Protein AF-A0A7S3Y529-F1 (afdb_monomer_lite)

pLDDT: mean 74.98, std 21.4, range [28.91, 98.12]

Secondary structure (DSSP, 8-state):
-PPPTT--HHHHHHHHHHHHHHTT--EEEE-TT-EEEEEPTT----SS---S-TTS--EEEP-STTPPPTTTTSTTS---TT-EEEEES-EEETTTS-PPPHHHHTT-TT--S-EEEEEETTTTEEEEEHHHHHHTSTTS-EEEEEEEE--SS----GGGSTTT-TT-------------------------------------EEEEE--PPP-----

Foldseek 3Di:
DADDLQDDPVNVVVVVQVVLVVVVKGFPDFDPPKWKWKQAPDLDPPPDDDDDDPPNDRQTQDDDDPGGGPQVSDVVSDRDAFIKIKTWGDTDMPVPPQDAFQLVCPPPPPDDQWWWWKAFPVVRDTQATPSCCVPLVVPTDIDTPDGRDRDPHSRHCQVVPPPSRPRPPPPPPPPPDDDDDDDDDDDDDDDDDDDDDDDPDDIDMDMDGHGGDPPPDDD

Sequence (219 aa):
MQLLPTDFPSVVFEKIQSHFRAIGDQVLAFSTDTELRLLLPGVMENGGTPAVAAAGGRCPLAVGEGAEPLFSQAPGGRIPSGSILEVIGDIALRSQQRQPCFANSFGTPNQPRDATYFSCKQCNMNWICSSCAKCCHTDHELAVHIKNHNPSWACCYCPRKKNQCQLQVEVQQQCNGNNSTHHGNHDEGGDTTYSSTRNLRQQDVVSYNLIGLPNNETV

Structure (mmCIF, N/CA/C/O backbone):
data_AF-A0A7S3Y529-F1
#
_entry.id   AF-A0A7S3Y529-F1
#
loop_
_atom_site.group_PDB
_atom_site.id
_atom_site.type_symbol
_atom_site.label_atom_id
_atom_site.label_alt_id
_atom_site.label_comp_id
_atom_site.label_asym_id
_atom_site.label_entity_id
_atom_site.label_seq_id
_atom_site.pdbx_PDB_ins_code
_atom_site.Cartn_x
_atom_site.Cartn_y
_atom_site.Cartn_z
_atom_site.occupancy
_atom_site.B_iso_or_equiv
_atom_site.auth_seq_id
_atom_site.auth_comp_id
_atom_site.auth_asym_id
_atom_site.auth_atom_id
_atom_site.pdbx_PDB_model_num
ATOM 1 N N . MET A 1 1 ? -0.407 -8.491 18.910 1.00 80.50 1 MET A N 1
ATOM 2 C CA . MET A 1 1 ? -0.519 -7.113 19.433 1.00 80.50 1 MET A CA 1
ATOM 3 C C . MET A 1 1 ? -1.345 -7.183 20.706 1.00 80.50 1 MET A C 1
ATOM 5 O O . MET A 1 1 ? -2.414 -7.769 20.646 1.00 80.50 1 MET A O 1
ATOM 9 N N . GLN A 1 2 ? -0.851 -6.681 21.839 1.00 83.69 2 GLN A N 1
ATOM 10 C CA . GLN A 1 2 ? -1.616 -6.653 23.092 1.00 83.69 2 GLN A CA 1
ATOM 11 C C . GLN A 1 2 ? -2.165 -5.237 23.314 1.00 83.69 2 GLN A C 1
ATOM 13 O O . GLN A 1 2 ? -1.401 -4.266 23.300 1.00 83.69 2 GLN A O 1
ATOM 18 N N . LEU A 1 3 ? -3.483 -5.121 23.480 1.00 83.62 3 LEU A N 1
ATOM 19 C CA . LEU A 1 3 ? -4.159 -3.869 23.819 1.00 83.62 3 LEU A CA 1
ATOM 20 C C . LEU A 1 3 ? -4.448 -3.835 25.321 1.00 83.62 3 LEU A C 1
ATOM 22 O O . LEU A 1 3 ? -4.765 -4.863 25.920 1.00 83.62 3 LEU A O 1
ATOM 26 N N . LEU A 1 4 ? -4.274 -2.665 25.925 1.00 85.12 4 LEU A N 1
ATOM 27 C CA . LEU A 1 4 ? -4.568 -2.403 27.327 1.00 85.12 4 LEU A CA 1
ATOM 28 C C . LEU A 1 4 ? -5.939 -1.721 27.439 1.00 85.12 4 LEU A C 1
ATOM 30 O O . LEU A 1 4 ? -6.305 -0.948 26.556 1.00 85.12 4 LEU A O 1
ATOM 34 N N . PRO A 1 5 ? -6.684 -1.937 28.537 1.00 78.31 5 PRO A N 1
ATOM 35 C CA . PRO A 1 5 ? -7.966 -1.266 28.779 1.00 78.31 5 PRO A CA 1
ATOM 36 C C . PRO A 1 5 ? -7.900 0.266 28.705 1.00 78.31 5 PRO A C 1
ATOM 38 O O . PRO A 1 5 ? -8.850 0.921 28.288 1.00 78.31 5 PRO A O 1
ATOM 41 N N . THR A 1 6 ? -6.764 0.830 29.109 1.00 85.00 6 THR A N 1
ATOM 42 C CA . THR A 1 6 ? -6.498 2.271 29.141 1.00 85.00 6 THR A CA 1
ATOM 43 C C . THR A 1 6 ? -6.007 2.824 27.807 1.00 85.00 6 THR A C 1
ATOM 45 O O . THR A 1 6 ? -5.713 4.014 27.727 1.00 85.00 6 THR A O 1
ATOM 48 N N . ASP A 1 7 ? -5.852 1.986 26.778 1.00 88.25 7 ASP A N 1
ATOM 49 C CA . ASP A 1 7 ? -5.420 2.466 25.472 1.00 88.25 7 ASP A CA 1
ATOM 50 C C . ASP A 1 7 ? -6.505 3.362 24.867 1.00 88.25 7 ASP A C 1
ATOM 52 O O . ASP A 1 7 ? -7.680 2.997 24.770 1.00 88.25 7 ASP A O 1
ATOM 56 N N . PHE A 1 8 ? -6.075 4.538 24.430 1.00 90.12 8 PHE A N 1
ATOM 57 C CA . PHE A 1 8 ? -6.873 5.434 23.608 1.00 90.12 8 PHE A CA 1
ATOM 58 C C . PHE A 1 8 ? -6.806 4.996 22.137 1.00 90.12 8 PHE A C 1
ATOM 60 O O . PHE A 1 8 ? -5.823 4.364 21.734 1.00 90.12 8 PHE A O 1
ATOM 67 N N . PRO A 1 9 ? -7.784 5.379 21.294 1.00 87.19 9 PRO A N 1
ATOM 68 C CA . PRO A 1 9 ? -7.744 5.108 19.855 1.00 87.19 9 PRO A CA 1
ATOM 69 C C . PRO A 1 9 ? -6.424 5.501 19.170 1.00 87.19 9 PRO A C 1
ATOM 71 O O . PRO A 1 9 ? -5.930 4.767 18.319 1.00 87.19 9 PRO A O 1
ATOM 74 N N . SER A 1 10 ? -5.794 6.608 19.575 1.00 88.50 10 SER A N 1
ATOM 75 C CA . SER A 1 10 ? -4.480 7.026 19.059 1.00 88.50 10 SER A CA 1
ATOM 76 C C . SER A 1 10 ? -3.386 5.979 19.303 1.00 88.50 10 SER A C 1
ATOM 78 O O . SER A 1 10 ? -2.665 5.605 18.379 1.00 88.50 10 SER A O 1
ATOM 80 N N . VAL A 1 11 ? -3.320 5.432 20.518 1.00 91.88 11 VAL A N 1
ATOM 81 C CA . VAL A 1 11 ? -2.369 4.375 20.901 1.00 91.88 11 VAL A CA 1
ATOM 82 C C . VAL A 1 11 ? -2.634 3.092 20.113 1.00 91.88 11 VAL A C 1
ATOM 84 O O . VAL A 1 11 ? -1.704 2.387 19.719 1.00 91.88 11 VAL A O 1
ATOM 87 N N . VAL A 1 12 ? -3.903 2.784 19.835 1.00 90.50 12 VAL A N 1
ATOM 88 C CA . VAL A 1 12 ? -4.282 1.643 18.992 1.00 90.50 12 VAL A CA 1
ATOM 89 C C . VAL A 1 12 ? -3.709 1.800 17.583 1.00 90.50 12 VAL A C 1
ATOM 91 O O . VAL A 1 12 ? -3.082 0.864 17.080 1.00 90.50 12 VAL A O 1
ATOM 94 N N . PHE A 1 13 ? -3.846 2.976 16.964 1.00 91.94 13 PHE A N 1
ATOM 95 C CA . PHE A 1 13 ? -3.252 3.246 15.652 1.00 91.94 13 PHE A CA 1
ATOM 96 C C . PHE A 1 13 ? -1.727 3.118 15.664 1.00 91.94 13 PHE A C 1
ATOM 98 O O . PHE A 1 13 ? -1.170 2.483 14.771 1.00 91.94 13 PHE A O 1
ATOM 105 N N . GLU A 1 14 ? -1.037 3.625 16.687 1.00 93.62 14 GLU A N 1
ATOM 106 C CA . GLU A 1 14 ? 0.419 3.460 16.822 1.00 93.62 14 GLU A CA 1
ATOM 107 C C . GLU A 1 14 ? 0.835 1.985 16.914 1.00 93.62 14 GLU A C 1
ATOM 109 O O . GLU A 1 14 ? 1.843 1.560 16.328 1.00 93.62 14 GLU A O 1
ATOM 114 N N . LYS A 1 15 ? 0.049 1.169 17.622 1.00 93.88 15 LYS A N 1
ATOM 115 C CA . LYS A 1 15 ? 0.280 -0.276 17.719 1.00 93.88 15 LYS A CA 1
ATOM 116 C C . LYS A 1 15 ? 0.025 -0.982 16.388 1.00 93.88 15 LYS A C 1
ATOM 118 O O . LYS A 1 15 ? 0.824 -1.844 16.020 1.00 93.88 15 LYS A O 1
ATOM 123 N N . ILE A 1 16 ? -0.998 -0.580 15.631 1.00 92.62 16 ILE A N 1
ATOM 124 C CA . ILE A 1 16 ? -1.249 -1.067 14.264 1.00 92.62 16 ILE A CA 1
ATOM 125 C C . ILE A 1 16 ? -0.065 -0.715 13.354 1.00 92.62 16 ILE A C 1
ATOM 127 O O . ILE A 1 16 ? 0.502 -1.597 12.710 1.00 92.62 16 ILE A O 1
ATOM 131 N N . GLN A 1 17 ? 0.387 0.541 13.354 1.00 94.75 17 GLN A N 1
ATOM 132 C CA . GLN A 1 17 ? 1.564 0.972 12.589 1.00 94.75 17 GLN A CA 1
ATOM 133 C C . GLN A 1 17 ? 2.809 0.150 12.949 1.00 94.75 17 GLN A C 1
ATOM 135 O O . GLN A 1 17 ? 3.583 -0.254 12.081 1.00 94.75 17 GLN A O 1
ATOM 140 N N . SER A 1 18 ? 3.010 -0.117 14.239 1.00 94.50 18 SER A N 1
ATOM 141 C CA . SER A 1 18 ? 4.132 -0.918 14.732 1.00 94.50 18 SER A CA 1
ATOM 142 C C . SER A 1 18 ? 4.022 -2.388 14.325 1.00 94.50 18 SER A C 1
ATOM 144 O O . SER A 1 18 ? 5.034 -3.002 13.994 1.00 94.50 18 SER A O 1
ATOM 146 N N . HIS A 1 19 ? 2.807 -2.936 14.267 1.00 93.56 19 HIS A N 1
ATOM 147 C CA . HIS A 1 19 ? 2.555 -4.275 13.748 1.00 93.56 19 HIS A CA 1
ATOM 148 C C . HIS A 1 19 ? 2.916 -4.392 12.260 1.00 93.56 19 HIS A C 1
ATOM 150 O O . HIS A 1 19 ? 3.653 -5.307 11.898 1.00 93.56 19 HIS A O 1
ATOM 156 N N . PHE A 1 20 ? 2.490 -3.441 11.419 1.00 93.75 20 PHE A N 1
ATOM 157 C CA . PHE A 1 20 ? 2.869 -3.419 9.998 1.00 93.75 20 PHE A CA 1
ATOM 158 C C . PHE A 1 20 ? 4.386 -3.266 9.805 1.00 93.75 20 PHE A C 1
ATOM 160 O O . PHE A 1 20 ? 4.976 -3.975 8.990 1.00 93.75 20 PHE A O 1
ATOM 167 N N . ARG A 1 21 ? 5.048 -2.437 10.626 1.00 94.25 21 ARG A N 1
ATOM 168 C CA . ARG A 1 21 ? 6.521 -2.341 10.647 1.00 94.25 21 ARG A CA 1
ATOM 169 C C . ARG A 1 21 ? 7.199 -3.668 10.961 1.00 94.25 21 ARG A C 1
AT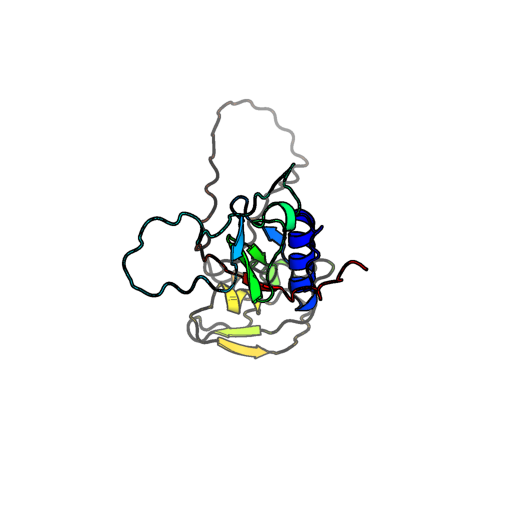OM 171 O O . ARG A 1 21 ? 8.179 -4.013 10.305 1.00 94.25 21 ARG A O 1
ATOM 178 N N . ALA A 1 22 ? 6.672 -4.431 11.916 1.00 92.62 22 ALA A N 1
ATOM 179 C CA . ALA A 1 22 ? 7.240 -5.724 12.294 1.00 92.62 22 ALA A CA 1
ATOM 180 C C . ALA A 1 22 ? 7.168 -6.775 11.169 1.00 92.62 22 ALA A C 1
ATOM 182 O O . ALA A 1 22 ? 8.022 -7.656 11.116 1.00 92.62 22 ALA A O 1
ATOM 183 N N . ILE A 1 23 ? 6.194 -6.672 10.257 1.00 94.06 23 ILE A N 1
ATOM 184 C CA . ILE A 1 23 ? 6.062 -7.566 9.091 1.00 94.06 23 ILE A CA 1
ATOM 185 C C . ILE A 1 23 ? 6.753 -7.025 7.826 1.00 94.06 23 ILE A C 1
ATOM 187 O O . ILE A 1 23 ? 6.594 -7.594 6.749 1.00 94.06 23 ILE A O 1
ATOM 191 N N . GLY A 1 24 ? 7.543 -5.951 7.945 1.00 91.75 24 GLY A N 1
ATOM 192 C CA . GLY A 1 24 ? 8.315 -5.378 6.837 1.00 91.75 24 GLY A CA 1
ATOM 193 C C . GLY A 1 24 ? 7.541 -4.402 5.947 1.00 91.75 24 GLY A C 1
ATOM 194 O O . GLY A 1 24 ? 8.017 -4.072 4.861 1.00 91.75 24 GLY A O 1
ATOM 195 N N . ASP A 1 25 ? 6.381 -3.923 6.395 1.00 94.19 25 ASP A N 1
ATOM 196 C CA . ASP A 1 25 ? 5.598 -2.892 5.713 1.00 94.19 25 ASP A CA 1
ATOM 197 C C . ASP A 1 25 ? 5.507 -1.615 6.563 1.00 94.19 25 ASP A C 1
ATOM 199 O O . ASP A 1 25 ? 6.054 -1.524 7.659 1.00 94.19 25 ASP A O 1
ATOM 203 N N . GLN A 1 26 ? 4.850 -0.573 6.071 1.00 94.75 26 GLN A N 1
ATOM 204 C CA . GLN A 1 26 ? 4.651 0.659 6.820 1.00 94.75 26 GLN A CA 1
ATOM 205 C C . GLN A 1 26 ? 3.302 1.268 6.466 1.00 94.75 26 GLN A C 1
ATOM 207 O O . GLN A 1 26 ? 3.036 1.543 5.301 1.00 94.75 26 GLN A O 1
ATOM 212 N N . VAL A 1 27 ? 2.478 1.537 7.477 1.00 94.88 27 VAL A N 1
ATOM 213 C CA . VAL A 1 27 ? 1.290 2.378 7.305 1.00 94.88 27 VAL A CA 1
ATOM 214 C C . VAL A 1 27 ? 1.759 3.819 7.106 1.00 94.88 27 VAL A C 1
ATOM 216 O O . VAL A 1 27 ? 2.451 4.374 7.961 1.00 94.88 27 VAL A O 1
ATOM 219 N N . LEU A 1 28 ? 1.412 4.401 5.965 1.00 93.88 28 LEU A N 1
ATOM 220 C CA . LEU A 1 28 ? 1.711 5.784 5.601 1.00 93.88 28 LEU A CA 1
ATOM 221 C C . LEU A 1 28 ? 0.643 6.736 6.135 1.00 93.88 28 LEU A C 1
ATOM 223 O O . LEU A 1 28 ? 0.970 7.800 6.651 1.00 93.88 28 LEU A O 1
ATOM 227 N N . ALA A 1 29 ? -0.623 6.342 6.010 1.00 93.94 29 ALA A N 1
ATOM 228 C CA . ALA A 1 29 ? -1.767 7.108 6.477 1.00 93.94 29 ALA A CA 1
ATOM 229 C C . ALA A 1 29 ? -2.965 6.184 6.722 1.00 93.94 29 ALA A C 1
ATOM 231 O O . ALA A 1 29 ? -3.116 5.159 6.057 1.00 93.94 29 ALA A O 1
ATOM 232 N N . PHE A 1 30 ? -3.823 6.589 7.651 1.00 92.50 30 PHE A N 1
ATOM 233 C CA . PHE A 1 30 ? -5.199 6.110 7.743 1.00 92.50 30 PHE A CA 1
ATOM 234 C C . PHE A 1 30 ? -6.089 7.125 7.025 1.00 92.50 30 PHE A C 1
ATOM 236 O O . PHE A 1 30 ? -5.825 8.329 7.097 1.00 92.50 30 PHE A O 1
ATOM 243 N N . SER A 1 31 ? -7.111 6.660 6.316 1.00 90.88 31 SER A N 1
ATOM 244 C CA . SER A 1 31 ? -8.094 7.552 5.711 1.00 90.88 31 SER A CA 1
ATOM 245 C C . SER A 1 31 ? -8.890 8.309 6.782 1.00 90.88 31 SER A C 1
ATOM 247 O O . SER A 1 31 ? -9.026 7.856 7.918 1.00 90.88 31 SER A O 1
ATOM 249 N N . THR A 1 32 ? -9.447 9.467 6.427 1.00 89.38 32 THR A N 1
ATOM 250 C CA . THR A 1 32 ? -10.263 10.287 7.342 1.00 89.38 32 THR A CA 1
ATOM 251 C C . THR A 1 32 ? -11.567 9.607 7.760 1.00 89.38 32 THR A C 1
ATOM 253 O O . THR A 1 32 ? -12.172 10.017 8.742 1.00 89.38 32 THR A O 1
ATOM 256 N N . ASP A 1 33 ? -12.008 8.595 7.011 1.00 87.81 33 ASP A N 1
ATOM 257 C CA . ASP A 1 33 ? -13.167 7.748 7.312 1.00 87.81 33 ASP A CA 1
ATOM 258 C C . ASP A 1 33 ? -12.784 6.434 8.013 1.00 87.81 33 ASP A C 1
ATOM 260 O O . ASP A 1 33 ? -13.625 5.550 8.153 1.00 87.81 33 ASP A O 1
ATOM 264 N N . THR A 1 34 ? -11.526 6.284 8.449 1.00 86.88 34 THR A N 1
ATOM 265 C CA . THR A 1 34 ? -11.108 5.090 9.187 1.00 86.88 34 THR A CA 1
ATOM 266 C C . THR A 1 34 ? -11.730 5.072 10.582 1.00 86.88 34 THR A C 1
ATOM 268 O O . THR A 1 34 ? -11.453 5.925 11.424 1.00 86.88 34 THR A O 1
ATOM 271 N N . GLU A 1 35 ? -12.533 4.046 10.838 1.00 87.81 35 GLU A N 1
ATOM 272 C CA . GLU A 1 35 ? -13.211 3.779 12.100 1.00 87.81 35 GLU A CA 1
ATOM 273 C C . GLU A 1 35 ? -12.585 2.575 12.813 1.00 87.81 35 GLU A C 1
ATOM 275 O O . GLU A 1 35 ? -12.102 1.626 12.190 1.00 87.81 35 GLU A O 1
ATOM 280 N N . LEU A 1 36 ? -12.656 2.579 14.144 1.00 89.00 36 LEU A N 1
ATOM 281 C CA . LEU A 1 36 ? -12.399 1.397 14.960 1.00 89.00 36 LEU A CA 1
ATOM 282 C C . LEU A 1 36 ? -13.739 0.825 15.427 1.00 89.00 36 LEU A C 1
ATOM 284 O O . LEU A 1 36 ? -14.603 1.554 15.917 1.00 89.00 36 LEU A O 1
ATOM 288 N N . ARG A 1 37 ? -13.927 -0.489 15.308 1.00 85.62 37 ARG A N 1
ATOM 289 C CA . ARG A 1 37 ? -15.113 -1.179 15.826 1.00 85.62 37 ARG A CA 1
ATOM 290 C C . ARG A 1 37 ? -14.711 -2.315 16.739 1.00 85.62 37 ARG A C 1
ATOM 292 O O . ARG A 1 37 ? -13.856 -3.123 16.396 1.00 85.62 37 ARG A O 1
ATOM 299 N N . LEU A 1 38 ? -15.353 -2.385 17.899 1.00 85.56 38 LEU A N 1
ATOM 300 C CA . LEU A 1 38 ? -15.188 -3.499 18.820 1.00 85.56 38 LEU A CA 1
ATOM 301 C C . LEU A 1 38 ? -16.346 -4.482 18.630 1.00 85.56 38 LEU A C 1
ATOM 303 O O . LEU A 1 38 ? -17.506 -4.150 18.878 1.00 85.56 38 LEU A O 1
ATOM 307 N N . LEU A 1 39 ? -16.027 -5.696 18.195 1.00 84.25 39 LEU A N 1
ATOM 308 C CA . LEU A 1 39 ? -16.960 -6.812 18.125 1.00 84.25 39 LEU A CA 1
ATOM 309 C C . LEU A 1 39 ? -16.824 -7.657 19.388 1.00 84.25 39 LEU A C 1
ATOM 311 O O . LEU A 1 39 ? -15.750 -8.183 19.677 1.00 84.25 39 LEU A O 1
ATOM 315 N N . LEU A 1 40 ? -17.916 -7.802 20.133 1.00 83.56 40 LEU A N 1
ATOM 316 C CA . LEU A 1 40 ? -17.954 -8.608 21.350 1.00 83.56 40 LEU A CA 1
ATOM 317 C C . LEU A 1 40 ? -18.318 -10.070 21.010 1.00 83.56 40 LEU A C 1
ATOM 319 O O . LEU A 1 40 ? -19.183 -10.308 20.162 1.00 83.56 40 LEU A O 1
ATOM 323 N N . PRO A 1 41 ? -17.691 -11.065 21.658 1.00 80.94 41 PRO A N 1
ATOM 324 C CA . PRO A 1 41 ? -17.956 -12.476 21.403 1.00 80.94 41 PRO A CA 1
ATOM 325 C C . PRO A 1 41 ? -19.350 -12.859 21.920 1.00 80.94 41 PRO A C 1
ATOM 327 O O . PRO A 1 41 ? -19.744 -12.458 23.013 1.00 80.94 41 PRO A O 1
ATOM 330 N N . GLY A 1 42 ? -20.091 -13.664 21.151 1.00 71.12 42 GLY A N 1
ATOM 331 C CA . GLY A 1 42 ? -21.396 -14.207 21.562 1.00 71.12 42 GLY A CA 1
ATOM 332 C C . GLY A 1 42 ? -22.624 -13.618 20.860 1.00 71.12 42 GLY A C 1
ATOM 333 O O . GLY A 1 42 ? -23.721 -14.134 21.057 1.00 71.12 42 GLY A O 1
ATOM 334 N N . VAL A 1 43 ? -22.468 -12.622 19.982 1.00 57.44 43 VAL A N 1
ATOM 335 C CA . VAL A 1 43 ? -23.540 -12.187 19.066 1.00 57.44 43 VAL A CA 1
ATOM 336 C C . VAL A 1 43 ? -23.492 -13.050 17.800 1.00 57.44 43 VAL A C 1
ATOM 338 O O . VAL A 1 43 ? -23.101 -12.600 16.730 1.00 57.44 43 VAL A O 1
ATOM 341 N N . MET A 1 44 ? -23.808 -14.340 17.924 1.00 49.09 44 MET A N 1
ATOM 342 C CA . MET A 1 44 ? -24.068 -15.166 16.742 1.00 49.09 44 MET A CA 1
ATOM 343 C C . MET A 1 44 ? -25.499 -14.881 16.289 1.00 49.09 44 MET A C 1
ATOM 345 O O . MET A 1 44 ? -26.444 -15.135 17.038 1.00 49.09 44 MET A O 1
ATOM 349 N N . GLU A 1 45 ? -25.645 -14.325 15.084 1.00 51.81 45 GLU A N 1
ATOM 350 C CA . GLU A 1 45 ? -26.919 -14.100 14.395 1.00 51.81 45 GLU A CA 1
ATOM 351 C C . GLU A 1 45 ? -27.601 -15.447 14.094 1.00 51.81 45 GLU A C 1
ATOM 353 O O . GLU A 1 45 ? -27.606 -15.943 12.970 1.00 51.81 45 GLU A O 1
ATOM 358 N N . ASN A 1 46 ? -28.168 -16.092 15.111 1.00 50.06 46 ASN A N 1
ATOM 359 C CA . ASN A 1 46 ? -29.088 -17.198 14.894 1.00 50.06 46 ASN A CA 1
ATOM 360 C C . ASN A 1 46 ? -30.365 -16.612 14.289 1.00 50.06 46 ASN A C 1
ATOM 362 O O . ASN A 1 46 ? -31.021 -15.791 14.927 1.00 50.06 46 ASN A O 1
ATOM 366 N N . GLY A 1 47 ? -30.693 -17.023 13.061 1.00 55.03 47 GLY A N 1
ATOM 367 C CA . GLY A 1 47 ? -31.805 -16.537 12.234 1.00 55.03 47 GLY A CA 1
ATOM 368 C C . GLY A 1 47 ? -33.216 -16.797 12.779 1.00 55.03 47 GLY A C 1
ATOM 369 O O . GLY A 1 47 ? -34.045 -17.393 12.097 1.00 55.03 47 GLY A O 1
ATOM 370 N N . GLY A 1 48 ? -33.507 -16.335 13.993 1.00 45.03 48 GLY A N 1
ATOM 371 C CA . GLY A 1 48 ? -34.842 -16.184 14.555 1.00 45.03 48 GLY A CA 1
ATOM 372 C C . GLY A 1 48 ? -35.167 -14.698 14.673 1.00 45.03 48 GLY A C 1
ATOM 373 O O . GLY A 1 48 ? -34.379 -13.927 15.211 1.00 45.03 48 GLY A O 1
ATOM 374 N N . THR A 1 49 ? -36.316 -14.294 14.137 1.00 44.56 49 THR A N 1
ATOM 375 C CA . THR A 1 49 ? -36.831 -12.915 14.137 1.00 44.56 49 THR A CA 1
ATOM 376 C C . THR A 1 49 ? -36.602 -12.181 15.471 1.00 44.56 49 THR A C 1
ATOM 378 O O . THR A 1 49 ? -37.000 -12.703 16.516 1.00 44.56 49 THR A O 1
ATOM 381 N N . PRO A 1 50 ? -36.006 -10.972 15.457 1.00 40.03 50 PRO A N 1
ATOM 382 C CA . PRO A 1 50 ? -35.569 -10.286 16.665 1.00 40.03 50 PRO A CA 1
ATOM 383 C C . PRO A 1 50 ? -36.749 -9.626 17.385 1.00 40.03 50 PRO A C 1
ATOM 385 O O . PRO A 1 50 ? -37.339 -8.659 16.905 1.00 40.03 50 PRO A O 1
ATOM 388 N N . ALA A 1 51 ? -37.059 -10.118 18.583 1.00 38.22 51 ALA A N 1
ATOM 389 C CA . ALA A 1 51 ? -37.781 -9.339 19.577 1.00 38.22 51 ALA A CA 1
ATOM 390 C C . ALA A 1 51 ? -36.784 -8.361 20.214 1.00 38.22 51 ALA A C 1
ATOM 392 O O . ALA A 1 51 ? -35.856 -8.763 20.906 1.00 38.22 51 ALA A O 1
ATOM 393 N N . VAL A 1 52 ? -36.960 -7.085 19.886 1.00 41.19 52 VAL A N 1
ATOM 394 C CA . VAL A 1 52 ? -36.350 -5.872 20.446 1.00 41.19 52 VAL A CA 1
ATOM 395 C C . VAL A 1 52 ? -35.553 -6.082 21.753 1.00 41.19 52 VAL A C 1
ATOM 397 O O . VAL A 1 52 ? -36.068 -5.918 22.854 1.00 41.19 52 VAL A O 1
ATOM 400 N N . ALA A 1 53 ? -34.259 -6.378 21.619 1.00 39.31 53 ALA A N 1
ATOM 401 C CA . ALA A 1 53 ? -33.238 -6.100 22.625 1.00 39.31 53 ALA A CA 1
ATOM 402 C C . ALA A 1 53 ? -32.079 -5.385 21.916 1.00 39.31 53 ALA A C 1
ATOM 404 O O . ALA A 1 53 ? -31.254 -5.984 21.229 1.00 39.31 53 ALA A O 1
ATOM 405 N N . ALA A 1 54 ? -32.080 -4.062 22.045 1.00 43.25 54 ALA A N 1
ATOM 406 C CA . ALA A 1 54 ? -31.254 -3.080 21.349 1.00 43.25 54 ALA A CA 1
ATOM 407 C C . ALA A 1 54 ? -29.756 -3.067 21.750 1.00 43.25 54 ALA A C 1
ATOM 409 O O . ALA A 1 54 ? -29.151 -2.003 21.821 1.00 43.25 54 ALA A O 1
ATOM 410 N N . ALA A 1 55 ? -29.142 -4.219 22.033 1.00 45.84 55 ALA A N 1
ATOM 411 C CA . ALA A 1 55 ? -27.768 -4.285 22.547 1.00 45.84 55 ALA A CA 1
ATOM 412 C C . ALA A 1 55 ? -26.941 -5.487 22.048 1.00 45.84 55 ALA A C 1
ATOM 414 O O . ALA A 1 55 ? -25.912 -5.807 22.630 1.00 45.84 55 ALA A O 1
ATOM 415 N N . GLY A 1 56 ? -27.311 -6.106 20.921 1.00 45.06 56 GLY A N 1
ATOM 416 C CA . GLY A 1 56 ? -26.380 -6.919 20.111 1.00 45.06 56 GLY A CA 1
ATOM 417 C C . GLY A 1 56 ? -25.419 -6.050 19.284 1.00 45.06 56 GLY A C 1
ATOM 418 O O . GLY A 1 56 ? -25.036 -6.410 18.175 1.00 45.06 56 GLY A O 1
ATOM 419 N N . GLY A 1 57 ? -25.149 -4.839 19.776 1.00 54.00 57 GLY A N 1
ATOM 420 C CA . GLY A 1 57 ? -24.636 -3.718 19.013 1.00 54.00 57 GLY A CA 1
ATOM 421 C C . GLY A 1 57 ? -23.156 -3.875 18.737 1.00 54.00 57 GLY A C 1
ATOM 422 O O . GLY A 1 57 ? -22.345 -3.955 19.656 1.00 54.00 57 GLY A O 1
ATOM 423 N N . ARG A 1 58 ? -22.794 -3.827 17.456 1.00 56.81 58 ARG A N 1
ATOM 424 C CA . ARG A 1 58 ? -21.490 -3.284 17.082 1.00 56.81 58 ARG A CA 1
ATOM 425 C C . ARG A 1 58 ? -21.409 -1.911 17.745 1.00 56.81 58 ARG A C 1
ATOM 427 O O . ARG A 1 58 ? -22.197 -1.035 17.396 1.00 56.81 58 ARG A O 1
ATOM 434 N N . CYS A 1 59 ? -20.534 -1.747 18.728 1.00 64.56 59 CYS A N 1
ATOM 435 C CA . CYS A 1 59 ? -20.280 -0.445 19.326 1.00 64.56 59 CYS A CA 1
ATOM 436 C C . CYS A 1 59 ? -19.239 0.240 18.436 1.00 64.56 59 CYS A C 1
ATOM 438 O O . CYS A 1 59 ? -18.071 -0.169 18.473 1.00 64.56 59 CYS A O 1
ATOM 440 N N . PRO A 1 60 ? -19.630 1.207 17.577 1.00 70.19 60 PRO A N 1
ATOM 441 C CA . PRO A 1 60 ? -18.637 2.035 16.916 1.00 70.19 60 PRO A CA 1
ATOM 442 C C . PRO A 1 60 ? -17.827 2.715 18.014 1.00 70.19 60 PRO A C 1
ATOM 444 O O . PRO A 1 60 ? -18.400 3.289 18.943 1.00 70.19 60 PRO A O 1
ATOM 447 N N . LEU A 1 61 ? -16.506 2.596 17.940 1.00 75.00 61 LEU A N 1
ATOM 448 C CA . LEU A 1 61 ? -15.658 3.323 18.860 1.00 75.00 61 LEU A CA 1
ATOM 449 C C . LEU A 1 61 ? -15.556 4.754 18.341 1.00 75.00 61 LEU A C 1
ATOM 451 O O . LEU A 1 61 ? -15.272 4.975 17.163 1.00 75.00 61 LEU A O 1
ATOM 455 N N . ALA A 1 62 ? -15.793 5.727 19.212 1.00 75.12 62 ALA A N 1
ATOM 456 C CA . ALA A 1 62 ? -15.482 7.110 18.917 1.00 75.12 62 ALA A CA 1
ATOM 457 C C . ALA A 1 62 ? -13.969 7.220 18.698 1.00 75.12 62 ALA A C 1
ATOM 459 O O . ALA A 1 62 ? -13.168 6.841 19.559 1.00 75.12 62 ALA A O 1
ATOM 460 N N . VAL A 1 63 ? -13.589 7.725 17.529 1.00 73.44 63 VAL A N 1
ATOM 461 C CA . VAL A 1 63 ? -12.206 8.000 17.148 1.00 73.44 63 VAL A CA 1
ATOM 462 C C . VAL A 1 63 ? -12.071 9.510 16.974 1.00 73.44 63 VAL A C 1
ATOM 464 O O . VAL A 1 63 ? -12.884 10.119 16.286 1.00 73.44 63 VAL A O 1
ATOM 467 N N . GLY A 1 64 ? -11.065 10.124 17.601 1.00 72.75 64 GLY A N 1
ATOM 468 C CA . GLY A 1 64 ? -10.798 11.556 17.456 1.00 72.75 64 GLY A CA 1
ATOM 469 C C . GLY A 1 64 ? -10.296 12.231 18.728 1.00 72.75 64 GLY A C 1
ATOM 470 O O . GLY A 1 64 ? -10.016 11.585 19.740 1.00 72.75 64 GLY A O 1
ATOM 471 N N . GLU A 1 65 ? -10.168 13.552 18.653 1.00 68.75 65 GLU A N 1
ATOM 472 C CA . GLU A 1 65 ? -9.805 14.395 19.789 1.00 68.75 65 GLU A CA 1
ATOM 473 C C . GLU A 1 65 ? -10.944 14.378 20.823 1.00 68.75 65 GLU A C 1
ATOM 475 O O . GLU A 1 65 ? -12.101 14.632 20.490 1.00 68.75 65 GLU A O 1
ATOM 480 N N . GLY A 1 66 ? -10.630 14.004 22.066 1.00 75.31 66 GLY A N 1
ATOM 481 C CA . GLY A 1 66 ? -11.629 13.798 23.121 1.00 75.31 66 GLY A CA 1
ATOM 482 C C . GLY A 1 66 ? -12.274 12.407 23.149 1.00 75.31 66 GLY A C 1
ATOM 483 O O . GLY A 1 66 ? -13.219 12.201 23.906 1.00 75.31 66 GLY A O 1
ATOM 484 N N . ALA A 1 67 ? -11.785 11.445 22.359 1.00 81.81 67 ALA A N 1
ATOM 485 C CA . ALA A 1 67 ? -12.238 10.063 22.470 1.00 81.81 67 ALA A CA 1
ATOM 486 C C . ALA A 1 67 ? -11.852 9.443 23.825 1.00 81.81 67 ALA A C 1
ATOM 488 O O . ALA A 1 67 ? -10.722 9.580 24.295 1.00 81.81 67 ALA A O 1
ATOM 489 N N . GLU A 1 68 ? -12.791 8.712 24.419 1.00 83.25 68 GLU A N 1
ATOM 490 C CA . GLU A 1 68 ? -12.585 7.968 25.660 1.00 83.25 68 GLU A CA 1
ATOM 491 C C . GLU A 1 68 ? -11.705 6.714 25.440 1.00 83.25 68 GLU A C 1
ATOM 493 O O . GLU A 1 68 ? -11.630 6.197 24.319 1.00 83.25 68 GLU A O 1
ATOM 498 N N . PRO A 1 69 ? -11.060 6.165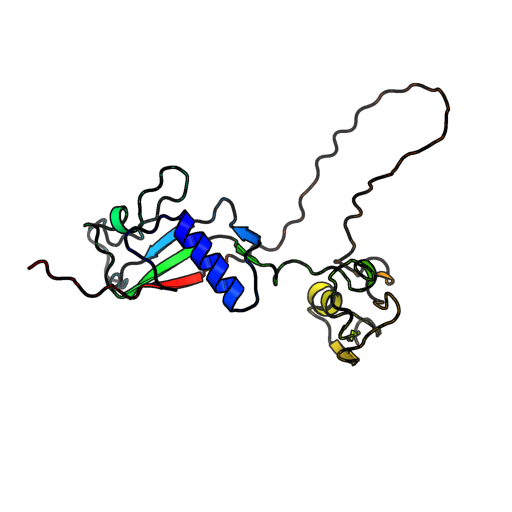 26.486 1.00 83.44 69 PRO A N 1
ATOM 499 C CA . PRO A 1 69 ? -10.349 4.888 26.402 1.00 83.44 69 PRO A CA 1
ATOM 500 C C . PRO A 1 69 ? -11.247 3.746 25.908 1.00 83.44 69 PRO A C 1
ATOM 502 O O . PRO A 1 69 ? -12.449 3.740 26.178 1.00 83.44 69 PRO A O 1
ATOM 505 N N . LEU A 1 70 ? -10.662 2.731 25.257 1.00 80.50 70 LEU A N 1
ATOM 506 C CA . LEU A 1 70 ? -11.395 1.577 24.705 1.00 80.50 70 LEU A CA 1
ATOM 507 C C . LEU A 1 70 ? -12.381 0.946 25.703 1.00 80.50 70 LEU A C 1
ATOM 509 O O . LEU A 1 70 ? -13.493 0.578 25.333 1.00 80.50 70 LEU A O 1
ATOM 513 N N . PHE A 1 71 ? -11.974 0.831 26.968 1.00 81.00 71 PHE A N 1
ATOM 514 C CA . PHE A 1 71 ? -12.775 0.230 28.035 1.00 81.00 71 PHE A CA 1
ATOM 515 C C . PHE A 1 71 ? -14.014 1.071 28.382 1.00 81.00 71 PHE A C 1
ATOM 517 O O . PHE A 1 71 ? -15.099 0.525 28.537 1.00 81.00 71 PHE A O 1
ATOM 524 N N . SER A 1 72 ? -13.895 2.402 28.427 1.00 82.06 72 SER A N 1
ATOM 525 C CA . SER A 1 72 ? -15.027 3.307 28.694 1.00 82.06 72 SER A CA 1
ATOM 526 C C . SER A 1 72 ? -16.118 3.229 27.622 1.00 82.06 72 SER A C 1
ATOM 528 O O . SER A 1 72 ? -17.269 3.573 27.877 1.00 82.06 72 SER A O 1
ATOM 530 N N . GLN A 1 73 ? -15.757 2.773 26.421 1.00 79.25 73 GLN A N 1
ATOM 531 C CA . GLN A 1 73 ? -16.671 2.625 25.292 1.00 79.25 73 GLN A CA 1
ATOM 532 C C . GLN A 1 73 ? -17.342 1.240 25.248 1.00 79.25 73 GLN A C 1
ATOM 534 O O . GLN A 1 73 ? -18.297 1.041 24.497 1.00 79.25 73 GLN A O 1
ATOM 539 N N . ALA A 1 74 ? -16.877 0.283 26.060 1.00 79.69 74 ALA A N 1
ATOM 540 C CA . ALA A 1 74 ? -17.482 -1.036 26.190 1.00 79.69 74 ALA A CA 1
ATOM 541 C C . ALA A 1 74 ? -18.577 -1.041 27.282 1.00 79.69 74 ALA A C 1
ATOM 543 O O . ALA A 1 74 ? -18.389 -0.462 28.358 1.00 79.69 74 ALA A O 1
ATOM 544 N N . PRO A 1 75 ? -19.721 -1.722 27.067 1.00 74.88 75 PRO A N 1
ATOM 545 C CA . PRO A 1 75 ? -20.770 -1.828 28.079 1.00 74.88 75 PRO A CA 1
ATOM 546 C C . PRO A 1 75 ? -20.248 -2.412 29.402 1.00 74.88 75 PRO A C 1
ATOM 548 O O . PRO A 1 75 ? -19.703 -3.512 29.444 1.00 74.88 75 PRO A O 1
ATOM 551 N N . GLY A 1 76 ? -20.426 -1.676 30.505 1.00 79.88 76 GLY A N 1
ATOM 552 C CA . GLY A 1 76 ? -19.951 -2.097 31.832 1.00 79.88 76 GLY A CA 1
ATOM 553 C C . GLY A 1 76 ? -18.429 -2.039 31.997 1.00 79.88 76 GLY A C 1
ATOM 554 O O . GLY A 1 76 ? -17.877 -2.675 32.898 1.00 79.88 76 GLY A O 1
ATOM 555 N N . GLY A 1 77 ? -17.743 -1.323 31.106 1.00 80.25 77 GLY A N 1
ATOM 556 C CA . GLY A 1 77 ? -16.300 -1.196 31.084 1.00 80.25 77 GLY A CA 1
ATOM 557 C C . GLY A 1 77 ? -15.607 -2.422 30.494 1.00 80.25 77 GLY A C 1
ATOM 558 O O . GLY A 1 77 ? -14.668 -2.302 29.734 1.00 80.25 77 GLY A O 1
ATOM 559 N N . ARG A 1 78 ? -16.048 -3.641 30.792 1.00 80.19 78 ARG A N 1
ATOM 560 C CA . ARG A 1 78 ? -15.267 -4.850 30.490 1.00 80.19 78 ARG A CA 1
ATOM 561 C C . ARG A 1 78 ? -15.298 -5.236 29.011 1.00 80.19 78 ARG A C 1
ATOM 563 O O . ARG A 1 78 ? -16.363 -5.382 28.426 1.00 80.19 78 ARG A O 1
ATOM 570 N N . ILE A 1 79 ? -14.120 -5.520 28.452 1.00 83.56 79 ILE A N 1
ATOM 571 C CA . ILE A 1 79 ? -13.966 -6.145 27.132 1.00 83.56 79 ILE A CA 1
ATOM 572 C C . ILE A 1 79 ? -13.800 -7.663 27.329 1.00 83.56 79 ILE A C 1
ATOM 574 O O . ILE A 1 79 ? -12.768 -8.087 27.858 1.00 83.56 79 ILE A O 1
ATOM 578 N N . PRO A 1 80 ? -14.781 -8.502 26.947 1.00 83.25 80 PRO A N 1
ATOM 579 C CA . PRO A 1 80 ? -14.693 -9.951 27.109 1.00 83.25 80 PRO A CA 1
ATOM 580 C C . PRO A 1 80 ? -13.578 -10.575 26.257 1.00 83.25 80 PRO A C 1
ATOM 582 O O . PRO A 1 80 ? -13.297 -10.124 25.142 1.00 83.25 80 PRO A O 1
ATOM 585 N N . SER A 1 81 ? -12.980 -11.662 26.748 1.00 81.81 81 SER A N 1
ATOM 586 C CA . SER A 1 81 ? -12.027 -12.477 25.982 1.00 81.81 81 SER A CA 1
ATOM 587 C C . SER A 1 81 ? -12.651 -12.997 24.690 1.00 81.81 81 SER A C 1
ATOM 589 O O . SER A 1 81 ? -13.740 -13.561 24.728 1.00 81.81 81 SER A O 1
ATOM 591 N N . GLY A 1 82 ? -11.940 -12.864 23.568 1.00 83.44 82 GLY A N 1
ATOM 592 C CA . GLY A 1 82 ? -12.460 -13.230 22.245 1.00 83.44 82 GLY A CA 1
ATOM 593 C C . GLY A 1 82 ? -13.140 -12.077 21.505 1.00 83.44 82 GLY A C 1
ATOM 594 O O . GLY A 1 82 ? -13.661 -12.288 20.415 1.00 83.44 82 GLY A O 1
ATOM 595 N N . SER A 1 83 ? -13.117 -10.864 22.067 1.00 84.12 83 SER A N 1
ATOM 596 C CA . SER A 1 83 ? -13.496 -9.661 21.325 1.00 84.12 83 SER A CA 1
ATOM 597 C C . SER A 1 83 ? -12.532 -9.410 20.165 1.00 84.12 83 SER A C 1
ATOM 599 O O . SER A 1 83 ? -11.327 -9.655 20.277 1.00 84.12 83 SER A O 1
ATOM 601 N N . ILE A 1 84 ? -13.064 -8.897 19.061 1.00 85.62 84 ILE A N 1
ATOM 602 C CA . ILE A 1 84 ? -12.304 -8.553 17.860 1.00 85.62 84 ILE A CA 1
ATOM 603 C C . ILE A 1 84 ? -12.322 -7.039 17.715 1.00 85.62 84 ILE A C 1
ATOM 605 O O . ILE A 1 84 ? -13.385 -6.425 17.723 1.00 85.62 84 ILE A O 1
ATOM 609 N N . LEU A 1 85 ? -11.147 -6.436 17.569 1.00 87.06 85 LEU A N 1
ATOM 610 C CA . LEU A 1 85 ? -11.047 -5.053 17.133 1.00 87.06 85 LEU A CA 1
ATOM 611 C C . LEU A 1 85 ? -10.906 -5.033 15.610 1.00 87.06 85 LEU A C 1
ATOM 613 O O . LEU A 1 85 ? -9.932 -5.564 15.071 1.00 87.06 85 LEU A O 1
ATOM 617 N N . GLU A 1 86 ? -11.873 -4.428 14.935 1.00 88.19 86 GLU A N 1
ATOM 618 C CA . GLU A 1 86 ? -11.849 -4.168 13.502 1.00 88.19 86 GLU A CA 1
ATOM 619 C C . GLU A 1 86 ? -11.395 -2.737 13.237 1.00 88.19 86 GLU A C 1
A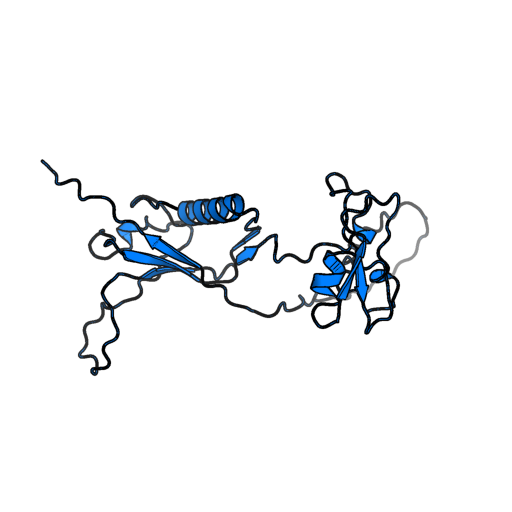TOM 621 O O . GLU A 1 86 ? -11.893 -1.786 13.842 1.00 88.19 86 GLU A O 1
ATOM 626 N N . VAL A 1 87 ? -10.468 -2.590 12.298 1.00 89.88 87 VAL A N 1
ATOM 627 C CA . VAL A 1 87 ? -10.147 -1.309 11.667 1.00 89.88 87 VAL A CA 1
ATOM 628 C C . VAL A 1 87 ? -10.870 -1.295 10.329 1.00 89.88 87 VAL A C 1
ATOM 630 O O . VAL A 1 87 ? -10.656 -2.196 9.516 1.00 89.88 87 VAL A O 1
ATOM 633 N N . ILE A 1 88 ? -11.749 -0.319 10.125 1.00 89.25 88 ILE A N 1
ATOM 634 C CA . ILE A 1 88 ? -12.593 -0.219 8.935 1.00 89.25 88 ILE A CA 1
ATOM 635 C C . ILE A 1 88 ? -12.278 1.087 8.233 1.00 89.25 88 ILE A C 1
ATOM 637 O O . ILE A 1 88 ? -12.512 2.149 8.793 1.00 89.25 88 ILE A O 1
ATOM 641 N N . GLY A 1 89 ? -11.783 1.004 7.006 1.00 90.06 89 GLY A N 1
ATOM 642 C CA . GLY A 1 89 ? -11.447 2.159 6.181 1.00 90.06 89 GLY A CA 1
ATOM 643 C C . GLY A 1 89 ? -10.174 1.908 5.387 1.00 90.06 89 GLY A C 1
ATOM 644 O O . GLY A 1 89 ? -9.530 0.869 5.534 1.00 90.06 89 GLY A O 1
ATOM 645 N N . ASP A 1 90 ? -9.815 2.858 4.531 1.00 90.06 90 ASP A N 1
ATOM 646 C CA . ASP A 1 90 ? -8.639 2.706 3.679 1.00 90.06 90 ASP A CA 1
ATOM 647 C C . ASP A 1 90 ? -7.353 2.950 4.490 1.00 90.06 90 ASP A C 1
ATOM 649 O O . ASP A 1 90 ? -7.159 4.009 5.099 1.00 90.06 90 ASP A O 1
ATOM 653 N N . ILE A 1 91 ? -6.447 1.969 4.477 1.00 93.12 91 ILE A N 1
ATOM 654 C CA . ILE A 1 91 ? -5.125 2.059 5.105 1.00 93.12 91 ILE A CA 1
ATOM 655 C C . ILE A 1 91 ? -4.088 2.152 3.992 1.00 93.12 91 ILE A C 1
ATOM 657 O O . ILE A 1 91 ? -3.855 1.192 3.265 1.00 93.12 91 ILE A O 1
ATOM 661 N N . ALA A 1 92 ? -3.425 3.299 3.862 1.00 91.50 92 ALA A N 1
ATOM 662 C CA . ALA A 1 92 ? -2.382 3.466 2.860 1.00 91.50 92 ALA A CA 1
ATOM 663 C C . ALA A 1 92 ? -1.101 2.764 3.325 1.00 91.50 92 ALA A C 1
ATOM 665 O O . ALA A 1 92 ? -0.391 3.274 4.195 1.00 91.50 92 ALA A O 1
ATOM 666 N N . LEU A 1 93 ? -0.780 1.609 2.742 1.00 93.69 93 LEU A N 1
ATOM 667 C CA . LEU A 1 93 ? 0.468 0.896 3.020 1.00 93.69 93 LEU A CA 1
ATOM 668 C C . LEU A 1 93 ? 1.589 1.318 2.063 1.00 93.69 93 LEU A C 1
ATOM 670 O O . LEU A 1 93 ? 1.375 1.601 0.881 1.00 93.69 93 LEU A O 1
ATOM 674 N N . ARG A 1 94 ? 2.831 1.297 2.547 1.00 89.81 94 ARG A N 1
ATOM 675 C CA . ARG A 1 94 ? 4.024 1.565 1.735 1.00 89.81 94 ARG A CA 1
ATOM 676 C C . ARG A 1 94 ? 4.194 0.528 0.632 1.00 89.81 94 ARG A C 1
ATOM 678 O O . ARG A 1 94 ? 4.611 0.884 -0.470 1.00 89.81 94 ARG A O 1
ATOM 685 N N . SER A 1 95 ? 3.865 -0.732 0.905 1.00 86.00 95 SER A N 1
ATOM 686 C CA . SER A 1 95 ? 3.886 -1.805 -0.092 1.00 86.00 95 SER A CA 1
ATOM 687 C C . SER A 1 95 ? 2.865 -1.606 -1.219 1.00 86.00 95 SER A C 1
ATOM 689 O O . SER A 1 95 ? 3.145 -1.980 -2.360 1.00 86.00 95 SER A O 1
ATOM 691 N N . GLN A 1 96 ? 1.719 -0.991 -0.914 1.00 86.75 96 GLN A N 1
ATOM 692 C CA . GLN A 1 96 ? 0.666 -0.652 -1.874 1.00 86.75 96 GLN A CA 1
ATOM 693 C C . GLN A 1 96 ? 0.994 0.624 -2.657 1.00 86.75 96 GLN A C 1
ATOM 695 O O . GLN A 1 96 ? 0.526 0.801 -3.785 1.00 86.75 96 GLN A O 1
ATOM 700 N N . GLN A 1 97 ? 1.812 1.519 -2.090 1.00 85.94 97 GLN A N 1
ATOM 701 C CA . GLN A 1 97 ? 2.239 2.716 -2.795 1.00 85.94 97 GLN A CA 1
ATOM 702 C C . GLN A 1 97 ? 2.987 2.325 -4.071 1.00 85.94 97 GLN A C 1
ATOM 704 O O . GLN A 1 97 ? 3.931 1.527 -4.056 1.00 85.94 97 GLN A O 1
ATOM 709 N N . ARG A 1 98 ? 2.569 2.936 -5.185 1.00 84.75 98 ARG A N 1
ATOM 710 C CA . ARG A 1 98 ? 3.230 2.806 -6.484 1.00 84.75 98 ARG A CA 1
ATOM 711 C C . ARG A 1 98 ? 4.705 3.152 -6.328 1.00 84.75 98 ARG A C 1
ATOM 713 O O . ARG A 1 98 ? 5.074 4.318 -6.202 1.00 84.75 98 ARG A O 1
ATOM 720 N N . GLN A 1 99 ? 5.547 2.125 -6.334 1.00 87.56 99 GLN A N 1
ATOM 721 C CA . GLN A 1 99 ? 6.986 2.322 -6.298 1.00 87.56 99 GLN A CA 1
ATOM 722 C C . GLN A 1 99 ? 7.405 3.006 -7.602 1.00 87.56 99 GLN A C 1
ATOM 724 O O . GLN A 1 99 ? 6.935 2.602 -8.671 1.00 87.56 99 GLN A O 1
ATOM 729 N N . PRO A 1 100 ? 8.281 4.022 -7.559 1.00 90.69 100 PRO A N 1
ATOM 730 C CA . PRO A 1 100 ? 8.731 4.675 -8.774 1.00 90.69 100 PRO A CA 1
ATOM 731 C C . PRO A 1 100 ? 9.416 3.659 -9.691 1.00 90.69 100 PRO A C 1
ATOM 733 O O . PRO A 1 100 ? 9.980 2.645 -9.257 1.00 90.69 100 PRO A O 1
ATOM 736 N N . CYS A 1 101 ? 9.373 3.929 -10.993 1.00 92.88 101 CYS A N 1
ATOM 737 C CA . CYS A 1 101 ? 10.185 3.182 -11.938 1.00 92.88 101 CYS A CA 1
ATOM 738 C C . CYS A 1 101 ? 11.661 3.297 -11.535 1.00 92.88 101 CYS A C 1
ATOM 740 O O . CYS A 1 101 ? 12.150 4.411 -11.368 1.00 92.88 101 CYS A O 1
ATOM 742 N N . PHE A 1 102 ? 12.382 2.171 -11.469 1.00 93.94 102 PHE A N 1
ATOM 743 C CA . PHE A 1 102 ? 13.825 2.159 -11.190 1.00 93.94 102 PHE A CA 1
ATOM 744 C C . PHE A 1 102 ? 14.615 3.188 -12.014 1.00 93.94 102 PHE A C 1
ATOM 746 O O . PHE A 1 102 ? 15.517 3.828 -11.491 1.00 93.94 102 PHE A O 1
ATOM 753 N N . ALA A 1 103 ? 14.266 3.385 -13.292 1.00 93.00 103 ALA A N 1
ATOM 754 C CA . ALA A 1 103 ? 14.949 4.367 -14.133 1.00 93.00 103 ALA A CA 1
ATOM 755 C C . ALA A 1 103 ? 14.744 5.820 -13.669 1.00 93.00 103 ALA A C 1
ATOM 757 O O . ALA A 1 103 ? 15.646 6.631 -13.836 1.00 93.00 103 ALA A O 1
ATOM 758 N N . ASN A 1 104 ? 13.590 6.136 -13.077 1.00 90.81 104 ASN A N 1
ATOM 759 C CA . ASN A 1 104 ? 13.259 7.484 -12.603 1.00 90.81 104 ASN A CA 1
ATOM 760 C C . ASN A 1 104 ? 13.879 7.784 -11.236 1.00 90.81 104 ASN A C 1
ATOM 762 O O . ASN A 1 104 ? 14.123 8.935 -10.903 1.00 90.81 104 ASN A O 1
ATOM 766 N N . SER A 1 105 ? 14.104 6.751 -10.432 1.00 90.81 105 SER A N 1
ATOM 767 C CA . SER A 1 105 ? 14.694 6.863 -9.100 1.00 90.81 105 SER A CA 1
ATOM 768 C C . SER A 1 105 ? 16.211 6.631 -9.100 1.00 90.81 105 SER A C 1
ATOM 770 O O . SER A 1 105 ? 16.864 6.868 -8.087 1.00 90.81 105 SER A O 1
ATOM 772 N N . PHE A 1 106 ? 16.790 6.167 -10.211 1.00 93.00 106 PHE A N 1
ATOM 773 C CA . PHE A 1 106 ? 18.213 5.850 -10.298 1.00 93.00 106 PHE A CA 1
ATOM 774 C C . PHE A 1 106 ? 19.084 7.053 -9.905 1.00 93.00 106 PHE A C 1
ATOM 776 O O . PHE A 1 106 ? 18.949 8.138 -10.465 1.00 93.00 106 PHE A O 1
ATOM 783 N N . GLY A 1 107 ? 19.994 6.852 -8.948 1.00 88.44 107 GLY A N 1
ATOM 784 C CA . GLY A 1 107 ? 20.857 7.913 -8.418 1.00 88.44 107 GLY A CA 1
ATOM 785 C C . GLY A 1 107 ? 20.260 8.710 -7.254 1.00 88.44 107 GLY A C 1
ATOM 786 O O . GLY A 1 107 ? 20.955 9.555 -6.694 1.00 88.44 107 GLY A O 1
ATOM 787 N N . THR A 1 108 ? 19.021 8.427 -6.836 1.00 90.00 108 THR A N 1
ATOM 788 C CA . THR A 1 108 ? 18.476 9.001 -5.597 1.00 90.00 108 THR A CA 1
ATOM 789 C C . THR A 1 108 ? 19.186 8.416 -4.368 1.00 90.00 108 THR A C 1
ATOM 791 O O . THR A 1 108 ? 19.501 7.219 -4.337 1.00 90.00 108 THR A O 1
ATOM 794 N N . PRO A 1 109 ? 19.481 9.239 -3.343 1.00 84.88 109 PRO A N 1
ATOM 795 C CA . PRO A 1 109 ? 20.085 8.748 -2.112 1.00 84.88 109 PRO A CA 1
ATOM 796 C C . PRO A 1 109 ? 19.155 7.734 -1.432 1.00 84.88 109 PRO A C 1
ATOM 798 O O . PRO A 1 109 ? 17.936 7.884 -1.455 1.00 84.88 109 PRO A O 1
ATOM 801 N N . ASN A 1 110 ? 19.741 6.710 -0.809 1.00 81.19 110 ASN A N 1
ATOM 802 C CA . ASN A 1 110 ? 19.043 5.624 -0.102 1.00 81.19 110 ASN A CA 1
ATOM 803 C C . ASN A 1 110 ? 18.242 4.641 -0.975 1.00 81.19 110 ASN A C 1
ATOM 805 O O . ASN A 1 110 ? 17.526 3.802 -0.424 1.00 81.19 110 ASN A O 1
ATOM 809 N N . GLN A 1 111 ? 18.366 4.678 -2.307 1.00 79.25 111 GLN A N 1
ATOM 810 C CA . GLN A 1 111 ? 17.755 3.643 -3.138 1.00 79.25 111 GLN A CA 1
ATOM 811 C C . GLN A 1 111 ? 18.606 2.355 -3.162 1.00 79.25 111 GLN A C 1
ATOM 813 O O . GLN A 1 111 ? 19.824 2.439 -3.359 1.00 79.25 111 GLN A O 1
ATOM 818 N N . PRO A 1 112 ? 17.990 1.159 -3.024 1.00 80.12 112 PRO A N 1
ATOM 819 C CA . PRO A 1 112 ? 18.668 -0.104 -3.295 1.00 80.12 112 PRO A CA 1
ATOM 820 C C . PRO A 1 112 ? 19.269 -0.098 -4.702 1.00 80.12 112 PRO A C 1
ATOM 822 O O . PRO A 1 112 ? 18.601 0.257 -5.676 1.00 80.12 112 PRO A O 1
ATOM 825 N N . ARG A 1 113 ? 20.550 -0.465 -4.802 1.00 86.25 113 ARG A N 1
ATOM 826 C CA . ARG A 1 113 ? 21.236 -0.554 -6.097 1.00 86.25 113 ARG A CA 1
ATOM 827 C C . ARG A 1 113 ? 20.922 -1.847 -6.829 1.00 86.25 113 ARG A C 1
ATOM 829 O O . ARG A 1 113 ? 21.152 -1.916 -8.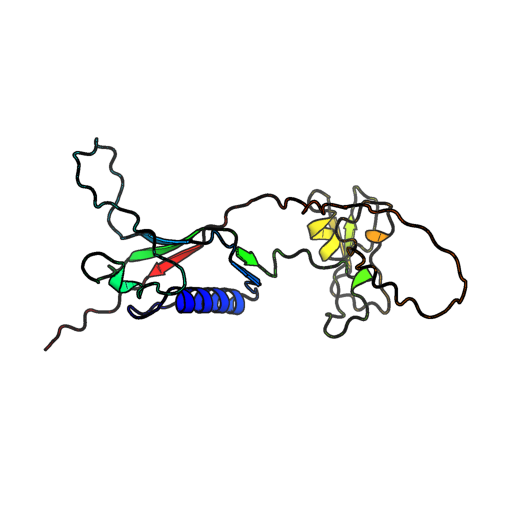025 1.00 86.25 113 ARG A O 1
ATOM 836 N N . ASP A 1 114 ? 20.426 -2.863 -6.140 1.00 92.69 114 ASP A N 1
ATOM 837 C CA . ASP A 1 114 ? 20.028 -4.121 -6.741 1.00 92.69 114 ASP A CA 1
ATOM 838 C C . ASP A 1 114 ? 18.588 -4.059 -7.263 1.00 92.69 114 ASP A C 1
ATOM 840 O O . ASP A 1 114 ? 17.656 -3.596 -6.606 1.00 92.69 114 ASP A O 1
ATOM 844 N N . ALA A 1 115 ? 18.400 -4.541 -8.484 1.00 94.12 115 ALA A N 1
ATOM 845 C CA . ALA A 1 115 ? 17.107 -4.613 -9.134 1.00 94.12 115 ALA A CA 1
ATOM 846 C C . ALA A 1 115 ? 16.947 -5.951 -9.856 1.00 94.12 115 ALA A C 1
ATOM 848 O O . ALA A 1 115 ? 17.863 -6.476 -10.489 1.00 94.12 115 ALA A O 1
ATOM 849 N N . THR A 1 116 ? 15.742 -6.504 -9.780 1.00 97.06 116 THR A N 1
ATOM 850 C CA . THR A 1 116 ? 15.332 -7.617 -10.637 1.00 97.06 116 THR A CA 1
ATOM 851 C C . THR A 1 116 ? 14.622 -7.038 -11.855 1.00 97.06 116 THR A C 1
ATOM 853 O O . THR A 1 116 ? 13.762 -6.163 -11.717 1.00 97.06 116 THR A O 1
ATOM 856 N N . TYR A 1 117 ? 14.988 -7.514 -13.046 1.00 97.44 117 TYR A N 1
ATOM 857 C CA . TYR A 1 117 ? 14.315 -7.146 -14.286 1.00 97.44 117 TYR A CA 1
ATOM 858 C C . TYR A 1 117 ? 13.592 -8.334 -14.894 1.00 97.44 117 TYR A C 1
ATOM 860 O O . TYR A 1 117 ? 14.006 -9.488 -14.775 1.00 97.44 117 TYR A O 1
ATOM 868 N N . PHE A 1 118 ? 12.522 -8.011 -15.600 1.00 98.12 118 PHE A N 1
ATOM 869 C CA . PHE A 1 118 ? 11.609 -8.940 -16.228 1.00 98.12 118 PHE A CA 1
ATOM 870 C C . PHE A 1 118 ? 11.581 -8.712 -17.738 1.00 98.12 118 PHE A C 1
ATOM 872 O O . PHE A 1 118 ? 11.863 -7.615 -18.235 1.00 98.12 118 PHE A O 1
ATOM 879 N N . SER A 1 119 ? 11.244 -9.768 -18.461 1.00 97.69 119 SER A N 1
ATOM 880 C CA . SER A 1 119 ? 10.839 -9.736 -19.855 1.00 97.69 119 SER A CA 1
ATOM 881 C C . SER A 1 119 ? 9.327 -9.911 -19.936 1.00 97.69 119 SER A C 1
ATOM 883 O O . SER A 1 119 ? 8.748 -10.705 -19.200 1.00 97.69 119 SER A O 1
ATOM 885 N N . CYS A 1 120 ? 8.676 -9.155 -20.813 1.00 97.31 120 CYS A N 1
ATOM 886 C CA . CYS A 1 120 ? 7.242 -9.234 -21.061 1.00 97.31 120 CYS A CA 1
ATOM 887 C C . CYS A 1 120 ? 7.001 -9.737 -22.479 1.00 97.31 120 CYS A C 1
ATOM 889 O O . CYS A 1 120 ? 7.407 -9.075 -23.442 1.00 97.31 120 CYS A O 1
ATOM 891 N N . LYS A 1 121 ? 6.308 -10.873 -22.611 1.00 96.31 121 LYS A N 1
ATOM 892 C CA . LYS A 1 121 ? 6.032 -11.489 -23.917 1.00 96.31 121 LYS A CA 1
ATOM 893 C C . LYS A 1 121 ? 5.081 -10.644 -24.760 1.00 96.31 121 LYS A C 1
ATOM 895 O O . LYS A 1 121 ? 5.384 -10.350 -25.910 1.00 96.31 121 LYS A O 1
ATOM 900 N N . GLN A 1 122 ? 3.988 -10.168 -24.168 1.00 95.06 122 GLN A N 1
ATOM 901 C CA . GLN A 1 122 ? 2.969 -9.351 -24.836 1.00 95.06 122 GLN A CA 1
ATOM 902 C C . GLN A 1 122 ? 3.544 -8.029 -25.351 1.00 95.06 122 GLN A C 1
ATOM 904 O O . GLN A 1 122 ? 3.200 -7.566 -26.434 1.00 95.06 122 GLN A O 1
ATOM 909 N N . CYS A 1 123 ? 4.437 -7.403 -24.581 1.00 93.19 123 CYS A N 1
ATOM 910 C CA . CYS A 1 123 ? 5.061 -6.152 -24.994 1.00 93.19 123 CYS A CA 1
ATOM 911 C C . CYS A 1 123 ? 6.275 -6.338 -25.906 1.00 93.19 123 CYS A C 1
ATOM 913 O O . CYS A 1 123 ? 6.720 -5.331 -26.467 1.00 93.19 123 CYS A O 1
ATOM 915 N N . ASN A 1 124 ? 6.799 -7.564 -26.005 1.00 94.50 124 ASN A N 1
ATOM 916 C CA . ASN A 1 124 ? 8.089 -7.903 -26.599 1.00 94.50 124 ASN A CA 1
ATOM 917 C C . ASN A 1 124 ? 9.225 -7.000 -26.075 1.00 94.50 124 ASN A C 1
ATOM 919 O O . ASN A 1 124 ? 9.941 -6.358 -26.842 1.00 94.50 124 ASN A O 1
ATOM 923 N N . MET A 1 125 ? 9.332 -6.876 -24.747 1.00 94.00 125 MET A N 1
ATOM 924 C CA . MET A 1 125 ? 10.324 -6.021 -24.082 1.00 94.00 125 MET A CA 1
ATOM 925 C C . MET A 1 125 ? 11.096 -6.796 -23.021 1.00 94.00 125 MET A C 1
ATOM 927 O O . MET A 1 125 ? 10.508 -7.561 -22.262 1.00 94.00 125 MET A O 1
ATOM 931 N N . ASN A 1 126 ? 12.393 -6.517 -22.922 1.00 95.88 126 ASN A N 1
ATOM 932 C CA . ASN A 1 126 ? 13.245 -6.919 -21.804 1.00 95.88 126 ASN A CA 1
ATOM 933 C C . ASN A 1 126 ? 13.538 -5.701 -20.917 1.00 95.88 126 ASN A C 1
ATOM 935 O O . ASN A 1 126 ? 13.177 -4.577 -21.272 1.00 95.88 126 ASN A O 1
ATOM 939 N N . TRP A 1 127 ? 14.218 -5.916 -19.790 1.00 96.25 127 TRP A N 1
ATOM 940 C CA . TRP A 1 127 ? 14.641 -4.839 -18.886 1.00 96.25 127 TRP A CA 1
ATOM 941 C C . TRP A 1 127 ? 13.473 -4.043 -18.281 1.00 96.25 127 TRP A C 1
ATOM 943 O O . TRP A 1 127 ? 13.493 -2.815 -18.195 1.00 96.25 127 TRP A O 1
ATOM 953 N N . ILE A 1 128 ? 12.428 -4.740 -17.835 1.00 96.62 128 ILE A N 1
ATOM 954 C CA . ILE A 1 128 ? 11.322 -4.148 -17.072 1.00 96.62 128 ILE A CA 1
ATOM 955 C C . ILE A 1 128 ? 11.653 -4.274 -15.587 1.00 96.62 128 ILE A C 1
ATOM 957 O O . ILE A 1 128 ? 11.750 -5.386 -15.085 1.00 96.62 128 ILE A O 1
ATOM 961 N N . CYS A 1 129 ? 11.837 -3.167 -14.869 1.00 95.94 129 CYS A N 1
ATOM 962 C CA . CYS A 1 129 ? 12.117 -3.230 -13.430 1.00 95.94 129 CYS A CA 1
ATOM 963 C C . CYS A 1 129 ? 10.916 -3.767 -12.630 1.00 95.94 129 CYS A C 1
ATOM 965 O O . CYS A 1 129 ? 9.771 -3.644 -13.072 1.00 95.94 129 CYS A O 1
ATOM 967 N N . SER A 1 130 ? 11.162 -4.301 -11.429 1.00 95.12 130 SER A N 1
ATOM 968 C CA . SER A 1 130 ? 10.124 -4.854 -10.541 1.00 95.12 130 SER A CA 1
ATOM 969 C C . SER A 1 130 ? 8.909 -3.943 -10.333 1.00 95.12 130 SER A C 1
ATOM 971 O O . SER A 1 130 ? 7.784 -4.434 -10.320 1.00 95.12 130 SER A O 1
ATOM 973 N N . SER A 1 131 ? 9.103 -2.626 -10.197 1.00 93.81 131 SER A N 1
ATOM 974 C CA . SER A 1 131 ? 7.987 -1.682 -10.036 1.00 93.81 131 SER A CA 1
ATOM 975 C C . SER A 1 131 ? 7.089 -1.658 -11.275 1.00 93.81 131 SER A C 1
ATOM 977 O O . SER A 1 131 ? 5.877 -1.828 -11.178 1.00 93.81 131 SER A O 1
ATOM 979 N N . CYS A 1 132 ? 7.679 -1.518 -12.467 1.00 94.56 132 CYS A N 1
ATOM 980 C CA . CYS A 1 132 ? 6.924 -1.526 -13.721 1.00 94.56 132 CYS A CA 1
ATOM 981 C C . CYS A 1 132 ? 6.270 -2.883 -13.988 1.00 94.56 132 CYS A C 1
ATOM 983 O O . CYS A 1 132 ? 5.161 -2.916 -14.508 1.00 94.56 132 CYS A O 1
ATOM 985 N N . ALA A 1 133 ? 6.924 -3.985 -13.611 1.00 95.19 133 ALA A N 1
ATOM 986 C CA . ALA A 1 133 ? 6.352 -5.324 -13.697 1.00 95.19 133 ALA A CA 1
ATOM 987 C C . ALA A 1 133 ? 5.041 -5.434 -12.895 1.00 95.19 133 ALA A C 1
ATOM 989 O O . ALA A 1 133 ? 4.048 -5.927 -13.415 1.00 95.19 133 ALA A O 1
ATOM 990 N N . LYS A 1 134 ? 5.018 -4.907 -11.664 1.00 92.62 134 LYS A N 1
ATOM 991 C CA . LYS A 1 134 ? 3.852 -4.964 -10.766 1.00 92.62 134 LYS A CA 1
ATOM 992 C C . LYS A 1 134 ? 2.730 -3.980 -11.101 1.00 92.62 134 LYS A C 1
ATOM 994 O O . LYS A 1 134 ? 1.593 -4.247 -10.735 1.00 92.62 134 LYS A O 1
ATOM 999 N N . CYS A 1 135 ? 3.044 -2.840 -11.720 1.00 90.75 135 CYS A N 1
ATOM 1000 C CA . CYS A 1 135 ? 2.063 -1.769 -11.943 1.00 90.75 135 CYS A CA 1
ATOM 1001 C C . CYS A 1 135 ? 1.643 -1.610 -13.407 1.00 90.75 135 CYS A C 1
ATOM 1003 O O . CYS A 1 135 ? 0.475 -1.383 -13.688 1.00 90.75 135 CYS A O 1
ATOM 1005 N N . CYS A 1 136 ? 2.585 -1.682 -14.349 1.00 92.12 136 CYS A N 1
ATOM 1006 C CA . CYS A 1 136 ? 2.309 -1.458 -15.773 1.00 92.12 136 CYS A CA 1
ATOM 1007 C C . CYS A 1 136 ? 2.041 -2.765 -16.533 1.00 92.12 136 CYS A C 1
ATOM 1009 O O . CYS A 1 136 ? 1.572 -2.729 -17.667 1.00 92.12 136 CYS A O 1
ATOM 1011 N N . HIS A 1 137 ? 2.406 -3.904 -15.940 1.00 93.00 137 HIS A N 1
ATOM 1012 C CA . HIS A 1 137 ? 2.399 -5.219 -16.581 1.00 93.00 137 HIS A CA 1
ATOM 1013 C C . HIS A 1 137 ? 1.724 -6.290 -15.709 1.00 93.00 137 HIS A C 1
ATOM 1015 O O . HIS A 1 137 ? 2.047 -7.468 -15.841 1.00 93.00 137 HIS A O 1
ATOM 1021 N N . THR A 1 138 ? 0.799 -5.889 -14.830 1.00 91.75 138 THR A N 1
ATOM 1022 C CA . THR A 1 138 ? 0.101 -6.771 -13.877 1.00 91.75 138 THR A CA 1
ATOM 1023 C C . THR A 1 138 ? -0.591 -7.947 -14.565 1.00 91.75 138 THR A C 1
ATOM 1025 O O . THR A 1 138 ? -0.509 -9.070 -14.079 1.00 91.75 138 THR A O 1
ATOM 1028 N N . ASP A 1 139 ? -1.182 -7.703 -15.737 1.00 94.06 139 ASP A N 1
ATOM 1029 C CA . ASP A 1 139 ? -1.936 -8.702 -16.505 1.00 94.06 139 ASP A CA 1
ATOM 1030 C C . ASP A 1 139 ? -1.129 -9.296 -17.672 1.00 94.06 139 ASP A C 1
ATOM 1032 O O . ASP A 1 139 ? -1.681 -9.879 -18.607 1.00 94.06 139 ASP A O 1
ATOM 1036 N N . HIS A 1 140 ? 0.191 -9.096 -17.680 1.00 95.31 140 HIS A N 1
ATOM 1037 C CA . HIS A 1 140 ? 1.063 -9.604 -18.733 1.00 95.31 140 HIS A CA 1
ATOM 1038 C C . HIS A 1 140 ? 1.828 -10.847 -18.276 1.00 95.31 140 HIS A C 1
ATOM 1040 O O . HIS A 1 140 ? 2.114 -11.059 -17.101 1.00 95.31 140 HIS A O 1
ATOM 1046 N N . GLU A 1 141 ? 2.242 -11.654 -19.247 1.00 97.44 141 GLU A N 1
ATOM 1047 C CA . GLU A 1 141 ? 3.102 -12.801 -19.021 1.00 97.44 141 GLU A CA 1
ATOM 1048 C C . GLU A 1 141 ? 4.540 -12.299 -18.902 1.00 97.44 141 GLU A C 1
ATOM 1050 O O . GLU A 1 141 ? 5.177 -11.873 -19.877 1.00 97.44 141 GLU A O 1
ATOM 1055 N N . LEU A 1 142 ? 5.020 -12.313 -17.662 1.00 97.75 142 LEU A N 1
ATOM 1056 C CA . LEU A 1 142 ? 6.350 -11.872 -17.287 1.00 97.75 142 LEU A CA 1
ATOM 1057 C C . LEU A 1 142 ? 7.240 -13.077 -16.989 1.00 97.75 142 LEU A C 1
ATOM 1059 O O . LEU A 1 142 ? 6.859 -13.984 -16.253 1.00 97.75 142 LEU A O 1
ATOM 1063 N N . ALA A 1 143 ? 8.462 -13.051 -17.507 1.00 98.06 143 ALA A N 1
ATOM 1064 C CA . ALA A 1 143 ? 9.526 -13.959 -17.104 1.00 98.06 143 ALA A CA 1
ATOM 1065 C C . ALA A 1 143 ? 10.671 -13.158 -16.485 1.00 98.06 143 ALA A C 1
ATOM 1067 O O . ALA A 1 143 ? 10.904 -12.000 -16.829 1.00 98.06 143 ALA A O 1
ATOM 1068 N N . VAL A 1 144 ? 11.398 -13.755 -15.545 1.00 98.12 144 VAL A N 1
ATOM 1069 C CA . VAL A 1 144 ? 12.575 -13.095 -14.976 1.00 98.12 144 VAL A CA 1
ATOM 1070 C C . VAL A 1 144 ? 13.667 -13.031 -16.042 1.00 98.12 144 VAL A C 1
ATOM 1072 O O . VAL A 1 144 ? 14.094 -14.063 -16.550 1.00 98.12 144 VAL A O 1
ATOM 1075 N N . HIS A 1 145 ? 14.123 -11.821 -16.363 1.00 97.44 145 HIS A N 1
ATOM 1076 C CA . HIS A 1 145 ? 15.209 -11.589 -17.314 1.00 97.44 145 HIS A CA 1
ATOM 1077 C C . HIS A 1 145 ? 16.573 -11.604 -16.613 1.00 97.44 145 HIS A C 1
ATOM 1079 O O . HIS A 1 145 ? 17.504 -12.247 -17.085 1.00 97.44 145 HIS A O 1
ATOM 1085 N N . ILE A 1 146 ? 16.682 -10.932 -15.461 1.00 97.25 146 ILE A N 1
ATOM 1086 C CA . ILE A 1 146 ? 17.893 -10.908 -14.627 1.00 97.25 146 ILE A CA 1
ATOM 1087 C C . ILE A 1 146 ? 17.509 -10.665 -13.161 1.00 97.25 146 ILE A C 1
ATOM 1089 O O . ILE A 1 146 ? 16.626 -9.855 -12.873 1.00 97.25 146 ILE A O 1
ATOM 1093 N N . LYS A 1 147 ? 18.153 -11.371 -12.226 1.00 97.06 147 LYS A N 1
ATOM 1094 C CA . LYS A 1 147 ? 17.913 -11.244 -10.777 1.00 97.06 147 LYS A CA 1
ATOM 1095 C C . LYS A 1 147 ? 19.037 -10.466 -10.111 1.00 97.06 147 LYS A C 1
ATOM 1097 O O . LYS A 1 147 ? 20.192 -10.660 -10.480 1.00 97.06 147 LYS A O 1
ATOM 1102 N N . ASN A 1 148 ? 18.687 -9.657 -9.109 1.00 94.06 148 ASN A N 1
ATOM 1103 C CA . ASN A 1 148 ? 19.630 -8.962 -8.220 1.00 94.06 148 ASN A CA 1
ATOM 1104 C C . ASN A 1 148 ? 20.759 -8.237 -8.979 1.00 94.06 148 ASN A C 1
ATOM 1106 O O . ASN A 1 148 ? 21.923 -8.272 -8.584 1.00 94.06 148 ASN A O 1
ATOM 1110 N N . HIS A 1 149 ? 20.426 -7.629 -10.117 1.00 95.06 149 HIS A N 1
ATOM 1111 C CA . HIS A 1 149 ? 21.386 -6.922 -10.946 1.00 95.06 149 HIS A CA 1
ATOM 1112 C C . HIS A 1 149 ? 21.725 -5.580 -10.306 1.00 95.06 149 HIS A C 1
ATOM 1114 O O . HIS A 1 149 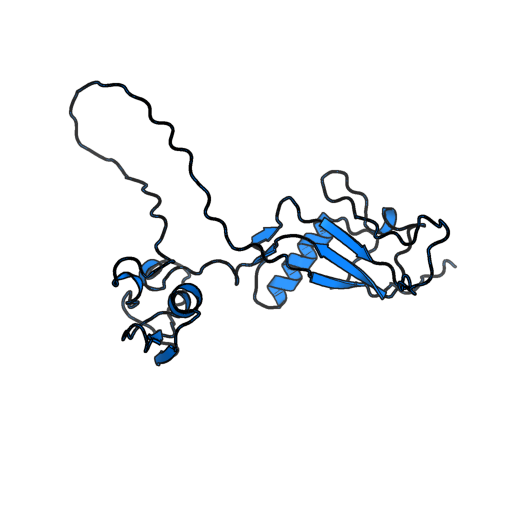? 20.822 -4.864 -9.891 1.00 95.06 149 HIS A O 1
ATOM 1120 N N . ASN A 1 150 ? 23.010 -5.232 -10.261 1.00 95.19 150 ASN A N 1
ATOM 1121 C CA . ASN A 1 150 ? 23.496 -3.937 -9.790 1.00 95.19 150 ASN A CA 1
ATOM 1122 C C . ASN A 1 150 ? 23.906 -3.091 -11.008 1.00 95.19 150 ASN A C 1
ATOM 1124 O O . ASN A 1 150 ? 25.060 -3.167 -11.443 1.00 95.19 150 ASN A O 1
ATOM 1128 N N . PRO A 1 151 ? 22.963 -2.377 -11.646 1.00 91.81 151 PRO A N 1
ATOM 1129 C CA . PRO A 1 151 ? 23.245 -1.641 -12.862 1.00 91.81 151 PRO A CA 1
ATOM 1130 C C . PRO A 1 151 ? 24.071 -0.386 -12.585 1.00 91.81 151 PRO A C 1
ATOM 1132 O O . PRO A 1 151 ? 23.868 0.332 -11.608 1.00 91.81 151 PRO A O 1
ATOM 1135 N N . SER A 1 152 ? 24.940 -0.053 -13.534 1.00 93.56 152 SER A N 1
ATOM 1136 C CA . SER A 1 152 ? 25.672 1.215 -13.555 1.00 93.56 152 SER A CA 1
ATOM 1137 C C . SER A 1 152 ? 24.866 2.380 -14.151 1.00 93.56 152 SER A C 1
ATOM 1139 O O . SER A 1 152 ? 25.373 3.496 -14.213 1.00 93.56 152 SER A O 1
ATOM 1141 N N . TRP A 1 153 ? 23.623 2.144 -14.593 1.00 93.00 153 TRP A N 1
ATOM 1142 C CA . TRP A 1 153 ? 22.759 3.144 -15.233 1.00 93.00 153 TRP A CA 1
ATOM 1143 C C . TRP A 1 153 ? 21.255 2.832 -15.081 1.00 93.00 153 TRP A C 1
ATOM 1145 O O . TRP A 1 153 ? 20.845 1.718 -14.750 1.00 93.00 153 TRP A O 1
ATOM 1155 N N . ALA A 1 154 ? 20.411 3.827 -15.370 1.00 92.69 154 ALA A N 1
ATOM 1156 C CA . ALA A 1 154 ? 18.948 3.769 -15.303 1.00 92.69 154 ALA A CA 1
ATOM 1157 C C . ALA A 1 154 ? 18.322 2.847 -16.380 1.00 92.69 154 ALA A C 1
ATOM 1159 O O . ALA A 1 154 ? 17.858 3.306 -17.425 1.00 92.69 154 ALA A O 1
ATOM 1160 N N . CYS A 1 155 ? 18.302 1.531 -16.146 1.00 91.50 155 CYS A N 1
ATOM 1161 C CA . CYS A 1 155 ? 18.030 0.524 -17.183 1.00 91.50 155 CYS A CA 1
ATOM 1162 C C . CYS A 1 155 ? 16.604 -0.045 -17.265 1.00 91.50 155 CYS A C 1
ATOM 1164 O O . CYS A 1 155 ? 16.430 -1.198 -17.633 1.00 91.50 155 CYS A O 1
ATOM 1166 N N . CYS A 1 156 ? 15.558 0.742 -16.990 1.00 94.50 156 CYS A N 1
ATOM 1167 C CA . CYS A 1 156 ? 14.182 0.295 -17.260 1.00 94.50 156 CYS A CA 1
ATOM 1168 C C . CYS A 1 156 ? 13.688 0.754 -18.640 1.00 94.50 156 CYS A C 1
ATOM 1170 O O . CYS A 1 156 ? 13.755 1.941 -18.961 1.00 94.50 156 CYS A O 1
ATOM 1172 N N . TYR A 1 157 ? 13.142 -0.161 -19.445 1.00 94.38 157 TYR A N 1
ATOM 1173 C CA . TYR A 1 157 ? 12.619 0.154 -20.785 1.00 94.38 157 TYR A CA 1
ATOM 1174 C C . TYR A 1 157 ? 11.130 0.504 -20.819 1.00 94.38 157 TYR A C 1
ATOM 1176 O O . TYR A 1 157 ? 10.675 1.096 -21.797 1.00 94.38 157 TYR A O 1
ATOM 1184 N N . CYS A 1 158 ? 10.385 0.234 -19.744 1.00 92.69 158 CYS A N 1
ATOM 1185 C CA . CYS A 1 158 ? 8.959 0.564 -19.661 1.00 92.69 158 CYS A CA 1
ATOM 1186 C C . CYS A 1 158 ? 8.660 2.057 -19.950 1.00 92.69 158 CYS A C 1
ATOM 1188 O O . CYS A 1 158 ? 7.792 2.322 -20.781 1.00 92.69 158 CYS A O 1
ATOM 1190 N N . PRO A 1 159 ? 9.401 3.049 -19.399 1.00 89.88 159 PRO A N 1
ATOM 1191 C CA . PRO A 1 159 ? 9.141 4.468 -19.682 1.00 89.88 159 PRO A CA 1
ATOM 1192 C C . PRO A 1 159 ? 9.359 4.889 -21.140 1.00 89.88 159 PRO A C 1
ATOM 1194 O O . PRO A 1 159 ? 8.793 5.889 -21.574 1.00 89.88 159 PRO A O 1
ATOM 1197 N N . ARG A 1 160 ? 10.186 4.157 -21.900 1.00 85.19 160 ARG A N 1
ATOM 1198 C CA . ARG A 1 160 ? 10.556 4.520 -23.280 1.00 85.19 160 ARG A CA 1
ATOM 1199 C C . ARG A 1 160 ? 9.452 4.206 -24.287 1.00 85.19 160 ARG A C 1
ATOM 1201 O O . ARG A 1 160 ? 9.418 4.798 -25.365 1.00 85.19 160 ARG A O 1
ATOM 1208 N N . LYS A 1 161 ? 8.548 3.280 -23.959 1.00 81.19 161 LYS A N 1
ATOM 1209 C CA . LYS A 1 161 ? 7.410 2.942 -24.813 1.00 81.19 161 LYS A CA 1
ATOM 1210 C C . LYS A 1 161 ? 6.291 3.943 -24.537 1.00 81.19 161 LYS A C 1
ATOM 1212 O O . LYS A 1 161 ? 5.726 3.952 -23.444 1.00 81.19 161 LYS A O 1
ATOM 1217 N N . LYS A 1 162 ? 6.025 4.815 -25.520 1.00 65.12 162 LYS A N 1
ATOM 1218 C CA . LYS A 1 162 ? 5.080 5.942 -25.419 1.00 65.12 162 LYS A CA 1
ATOM 1219 C C . LYS A 1 162 ? 3.796 5.521 -24.681 1.00 65.12 162 LYS A C 1
ATOM 1221 O O . LYS A 1 162 ? 3.068 4.656 -25.159 1.00 65.12 162 LYS A O 1
ATOM 1226 N N . ASN A 1 163 ? 3.564 6.140 -23.522 1.00 62.47 163 ASN A N 1
ATOM 1227 C CA . ASN A 1 163 ? 2.347 6.083 -22.698 1.00 62.47 163 ASN A CA 1
ATOM 1228 C C . ASN A 1 163 ? 1.970 4.731 -22.061 1.00 62.47 163 ASN A C 1
ATOM 1230 O O . ASN A 1 163 ? 0.854 4.593 -21.573 1.00 62.47 163 ASN A O 1
ATOM 1234 N N . GLN A 1 164 ? 2.864 3.737 -22.020 1.00 70.12 164 GLN A N 1
ATOM 1235 C CA . GLN A 1 164 ? 2.560 2.462 -21.339 1.00 70.12 164 GLN A CA 1
ATOM 1236 C C . GLN A 1 164 ? 3.005 2.434 -19.873 1.00 70.12 164 GLN A C 1
ATOM 1238 O O . GLN A 1 164 ? 2.532 1.610 -19.092 1.00 70.12 164 GLN A O 1
ATOM 1243 N N . CYS A 1 165 ? 3.905 3.336 -19.475 1.00 77.00 165 CYS A N 1
ATOM 1244 C CA . CYS A 1 165 ? 4.360 3.400 -18.095 1.00 77.00 165 CYS A CA 1
ATOM 1245 C C . CYS A 1 165 ? 3.405 4.250 -17.250 1.00 77.00 165 CYS A C 1
ATOM 1247 O O . CYS A 1 165 ? 3.434 5.474 -17.317 1.00 77.00 165 CYS A O 1
ATOM 1249 N N . GLN A 1 166 ? 2.617 3.600 -16.397 1.00 81.00 166 GLN A N 1
ATOM 1250 C CA . GLN A 1 166 ? 1.725 4.263 -15.437 1.00 81.00 166 GLN A CA 1
ATOM 1251 C C . GLN A 1 166 ? 2.453 4.795 -14.185 1.00 81.00 166 GLN A C 1
ATOM 1253 O O . GLN A 1 166 ? 1.816 5.260 -13.241 1.00 81.00 166 GLN A O 1
ATOM 1258 N N . LEU A 1 167 ? 3.783 4.664 -14.152 1.00 79.62 167 LEU A N 1
ATOM 1259 C CA . LEU A 1 167 ? 4.670 5.120 -13.076 1.00 79.62 167 LEU A CA 1
ATOM 1260 C C . LEU A 1 167 ? 5.487 6.350 -13.493 1.00 79.62 167 LEU A C 1
ATOM 1262 O O . LEU A 1 167 ? 6.556 6.609 -12.931 1.00 79.62 167 LEU A O 1
ATOM 1266 N N . GLN A 1 168 ? 5.046 7.059 -14.535 1.00 70.25 168 GLN A N 1
ATOM 1267 C CA . GLN A 1 168 ? 5.643 8.340 -14.885 1.00 70.25 168 GLN A CA 1
ATOM 1268 C C . GLN A 1 168 ? 5.479 9.279 -13.695 1.00 70.25 168 GLN A C 1
ATOM 1270 O O . GLN A 1 168 ? 4.391 9.410 -13.140 1.00 70.25 168 GLN A O 1
ATOM 1275 N N . VAL A 1 169 ? 6.605 9.851 -13.266 1.00 62.19 169 VAL A N 1
ATOM 1276 C CA . VAL A 1 169 ? 6.621 10.856 -12.209 1.00 62.19 169 VAL A CA 1
ATOM 1277 C C . VAL A 1 169 ? 5.725 11.979 -12.702 1.00 62.19 169 VAL A C 1
ATOM 1279 O O . VAL A 1 169 ? 5.931 12.479 -13.809 1.00 62.19 169 VAL A O 1
ATOM 1282 N N . GLU A 1 170 ? 4.722 12.337 -11.907 1.00 56.38 170 GLU A N 1
ATOM 1283 C CA . GLU A 1 170 ? 4.069 13.627 -12.040 1.00 56.38 170 GLU A CA 1
ATOM 1284 C C . GLU A 1 170 ? 5.192 14.639 -11.836 1.00 56.38 170 GLU A C 1
ATOM 1286 O O . GLU A 1 170 ? 5.675 14.830 -10.720 1.00 56.38 170 GLU A O 1
ATOM 1291 N N . VAL A 1 171 ? 5.760 15.126 -12.941 1.00 49.22 171 VAL A N 1
ATOM 1292 C CA . VAL A 1 171 ? 6.866 16.070 -12.900 1.00 49.22 171 VAL A CA 1
ATOM 1293 C C . VAL A 1 171 ? 6.288 17.285 -12.202 1.00 49.22 171 VAL A C 1
ATOM 1295 O O . VAL A 1 171 ? 5.580 18.073 -12.822 1.00 49.22 171 VAL A O 1
ATOM 1298 N N . GLN A 1 172 ? 6.547 17.419 -10.901 1.00 40.53 172 GLN A N 1
ATOM 1299 C CA . GLN A 1 172 ? 6.401 18.691 -10.227 1.00 40.53 172 GLN A CA 1
ATOM 1300 C C . GLN A 1 172 ? 7.352 19.618 -10.967 1.00 40.53 172 GLN A C 1
ATOM 1302 O O . GLN A 1 172 ? 8.571 19.559 -10.810 1.00 40.53 172 GLN A O 1
ATOM 1307 N N . GLN A 1 173 ? 6.775 20.389 -11.881 1.00 41.22 173 GLN A N 1
ATOM 1308 C CA . GLN A 1 173 ? 7.431 21.378 -12.708 1.00 41.22 173 GLN A CA 1
ATOM 1309 C C . GLN A 1 173 ? 7.852 22.533 -11.793 1.00 41.22 173 GLN A C 1
ATOM 1311 O O . GLN A 1 173 ? 7.327 23.638 -11.857 1.00 41.22 173 GLN A O 1
ATOM 1316 N N . GLN A 1 174 ? 8.821 22.290 -10.910 1.00 36.81 174 GLN A N 1
ATOM 1317 C CA . GLN A 1 174 ? 9.639 23.354 -10.353 1.00 36.81 174 GLN A CA 1
ATOM 1318 C C . GLN A 1 174 ? 10.563 23.816 -11.473 1.00 36.81 174 GLN A C 1
ATOM 1320 O O . GLN A 1 174 ? 11.720 23.414 -11.600 1.00 36.81 174 GLN A O 1
ATOM 1325 N N . CYS A 1 175 ? 9.996 24.654 -12.336 1.00 37.59 175 CYS A N 1
ATOM 1326 C CA . CYS A 1 175 ? 10.760 25.518 -13.205 1.00 37.59 175 CYS A CA 1
ATOM 1327 C C . CYS A 1 175 ? 11.522 26.469 -12.282 1.00 37.59 175 CYS A C 1
ATOM 1329 O O . CYS A 1 175 ? 10.976 27.458 -11.797 1.00 37.59 175 CYS A O 1
ATOM 1331 N N . ASN A 1 176 ? 12.782 26.142 -12.014 1.00 41.81 176 ASN A N 1
ATOM 1332 C CA . ASN A 1 176 ? 13.769 27.084 -11.516 1.00 41.81 176 ASN A CA 1
ATOM 1333 C C . ASN A 1 176 ? 13.995 28.116 -12.634 1.00 41.81 176 ASN A C 1
ATOM 1335 O O . ASN A 1 176 ? 14.840 27.938 -13.512 1.00 41.81 176 ASN A O 1
ATOM 1339 N N . GLY A 1 177 ? 13.157 29.151 -12.667 1.00 37.97 177 GLY A N 1
ATOM 1340 C CA . GLY A 1 177 ? 13.286 30.270 -13.587 1.00 37.97 177 GLY A CA 1
ATOM 1341 C C . GLY A 1 177 ? 14.342 31.235 -13.076 1.00 37.97 177 GLY A C 1
ATOM 1342 O O . GLY A 1 177 ? 14.014 32.141 -12.322 1.00 37.97 177 GLY A O 1
ATOM 1343 N N . ASN A 1 178 ? 15.591 31.066 -13.510 1.00 41.72 178 ASN A N 1
ATOM 1344 C CA . ASN A 1 178 ? 16.578 32.137 -13.442 1.00 41.72 178 ASN A CA 1
ATOM 1345 C C . ASN A 1 178 ? 17.015 32.544 -14.855 1.00 41.72 178 ASN A C 1
ATOM 1347 O O . ASN A 1 178 ? 17.710 31.804 -15.548 1.00 41.72 178 ASN A O 1
ATOM 1351 N N . ASN A 1 179 ? 16.659 33.795 -15.166 1.00 43.84 179 ASN A N 1
ATOM 1352 C CA . ASN A 1 179 ? 17.242 34.733 -16.127 1.00 43.84 179 ASN A CA 1
ATOM 1353 C C . ASN A 1 179 ? 16.761 34.728 -17.594 1.00 43.84 179 ASN A C 1
ATOM 1355 O O . ASN A 1 179 ? 17.369 34.119 -18.471 1.00 43.84 179 ASN A O 1
ATOM 1359 N N . SER A 1 180 ? 15.771 35.580 -17.890 1.00 36.97 180 SER A N 1
ATOM 1360 C CA . SER A 1 180 ? 15.890 36.513 -19.021 1.00 36.97 180 SER A CA 1
ATOM 1361 C C . SER A 1 180 ? 14.956 37.714 -18.859 1.00 36.97 180 SER A C 1
ATOM 1363 O O . SER A 1 180 ? 13.746 37.575 -18.698 1.00 36.97 180 SER A O 1
ATOM 1365 N N . THR A 1 181 ? 15.550 38.900 -18.870 1.00 47.00 181 THR A N 1
ATOM 1366 C CA . THR A 1 181 ? 14.915 40.215 -18.823 1.00 47.00 181 THR A CA 1
ATOM 1367 C C . THR A 1 181 ? 14.144 40.476 -20.119 1.00 47.00 181 THR A C 1
ATOM 1369 O O . THR A 1 181 ? 14.763 40.549 -21.175 1.00 47.00 181 THR A O 1
ATOM 1372 N N . HIS A 1 182 ? 12.825 40.685 -20.060 1.00 37.97 182 HIS A N 1
ATOM 1373 C CA . HIS A 1 182 ? 12.119 41.530 -21.033 1.00 37.97 182 HIS A CA 1
ATOM 1374 C C . HIS A 1 182 ? 10.736 41.970 -20.524 1.00 37.97 182 HIS A C 1
ATOM 1376 O O . HIS A 1 182 ? 9.952 41.168 -20.028 1.00 37.97 182 HIS A O 1
ATOM 1382 N N . HIS A 1 183 ? 10.466 43.272 -20.651 1.00 44.81 183 HIS A N 1
ATOM 1383 C CA . HIS A 1 183 ? 9.189 43.938 -20.385 1.00 44.81 183 HIS A CA 1
ATOM 1384 C C . HIS A 1 183 ? 8.041 43.432 -21.276 1.00 44.81 183 HIS A C 1
ATOM 1386 O O . HIS A 1 183 ? 8.240 43.264 -22.478 1.00 44.81 183 HIS A O 1
ATOM 1392 N N . GLY A 1 184 ? 6.826 43.350 -20.720 1.00 37.16 184 GLY A N 1
ATOM 1393 C CA . GLY A 1 184 ? 5.577 43.318 -21.492 1.00 37.16 184 GLY A CA 1
ATOM 1394 C C . GLY A 1 184 ? 4.382 42.753 -20.719 1.00 37.16 184 GLY A C 1
ATOM 1395 O O . GLY A 1 184 ? 4.375 41.578 -20.382 1.00 37.16 184 GLY A O 1
ATOM 1396 N N . ASN A 1 185 ? 3.386 43.603 -20.452 1.00 48.19 185 ASN A N 1
ATOM 1397 C CA . ASN A 1 185 ? 2.093 43.292 -19.824 1.00 48.19 185 ASN A CA 1
ATOM 1398 C C . ASN A 1 185 ? 1.268 42.250 -20.606 1.00 48.19 185 ASN A C 1
ATOM 1400 O O . ASN A 1 185 ? 1.224 42.354 -21.830 1.00 48.19 185 ASN A O 1
ATOM 1404 N N . HIS A 1 186 ? 0.510 41.389 -19.911 1.00 35.22 186 HIS A N 1
ATOM 1405 C CA . HIS A 1 186 ? -0.941 41.204 -20.122 1.00 35.22 186 HIS A CA 1
ATOM 1406 C C . HIS A 1 186 ? -1.569 40.237 -19.097 1.00 35.22 186 HIS A C 1
ATOM 1408 O O . HIS A 1 186 ? -0.991 39.200 -18.778 1.00 35.22 186 HIS A O 1
ATOM 1414 N N . ASP A 1 187 ? -2.759 40.613 -18.619 1.00 42.88 187 ASP A N 1
ATOM 1415 C CA . ASP A 1 187 ? -3.751 39.799 -17.902 1.00 42.88 187 ASP A CA 1
ATOM 1416 C C . ASP A 1 187 ? -4.195 38.561 -18.702 1.00 42.88 187 ASP A C 1
ATOM 1418 O O . ASP A 1 187 ? -4.333 38.648 -19.921 1.00 42.88 187 ASP A O 1
ATOM 1422 N N . GLU A 1 188 ? -4.482 37.449 -18.011 1.00 43.81 188 GLU A N 1
ATOM 1423 C CA . GLU A 1 188 ? -5.825 36.833 -17.910 1.00 43.81 188 GLU A CA 1
ATOM 1424 C C . GLU A 1 188 ? -5.774 35.521 -17.099 1.00 43.81 188 GLU A C 1
ATOM 1426 O O . GLU A 1 188 ? -4.847 34.717 -17.208 1.00 43.81 188 GLU A O 1
ATOM 1431 N N . GLY A 1 189 ? -6.773 35.336 -16.231 1.00 47.50 189 GLY A N 1
ATOM 1432 C CA . GLY A 1 189 ? -6.887 34.219 -15.298 1.00 47.50 189 GLY A CA 1
ATOM 1433 C C . GLY A 1 189 ? -7.364 32.913 -15.939 1.00 47.50 189 GLY A C 1
ATOM 1434 O O . GLY A 1 189 ? -8.172 32.903 -16.864 1.00 47.50 189 GLY A O 1
ATOM 1435 N N . GLY A 1 190 ? -6.897 31.797 -15.381 1.00 35.84 190 GLY A N 1
ATOM 1436 C CA . GLY A 1 190 ? -7.347 30.452 -15.722 1.00 35.84 190 GLY A CA 1
ATOM 1437 C C . GLY A 1 190 ? -7.296 29.556 -14.491 1.00 35.84 190 GLY A C 1
ATOM 1438 O O . GLY A 1 190 ? -6.223 29.159 -14.047 1.00 35.84 190 GLY A O 1
ATOM 1439 N N . ASP A 1 191 ? -8.469 29.278 -13.935 1.00 39.47 191 ASP A N 1
ATOM 1440 C CA . ASP A 1 191 ? -8.690 28.423 -12.773 1.00 39.47 191 ASP A CA 1
ATOM 1441 C C . ASP A 1 191 ? -8.648 26.946 -13.214 1.00 39.47 191 ASP A C 1
ATOM 1443 O O . ASP A 1 191 ? -9.589 26.431 -13.822 1.00 39.47 191 ASP A O 1
ATOM 1447 N N . THR A 1 192 ? -7.522 26.261 -12.988 1.00 34.50 192 THR A N 1
ATOM 1448 C CA . THR A 1 192 ? -7.388 24.819 -13.254 1.00 34.50 192 THR A CA 1
ATOM 1449 C C . THR A 1 192 ? -7.660 24.013 -11.992 1.00 34.50 192 THR A C 1
ATOM 1451 O O . THR A 1 192 ? -6.798 23.845 -11.130 1.00 34.50 192 THR A O 1
ATOM 1454 N N . THR A 1 193 ? -8.866 23.457 -11.923 1.00 36.06 193 THR A N 1
ATOM 1455 C CA . THR A 1 193 ? -9.268 22.448 -10.943 1.00 36.06 193 THR A CA 1
ATOM 1456 C C . THR A 1 193 ? -8.573 21.114 -11.237 1.00 36.06 193 THR A C 1
ATOM 1458 O O . THR A 1 193 ? -8.784 20.469 -12.265 1.00 36.06 193 THR A O 1
ATOM 1461 N N . TYR A 1 194 ? -7.704 20.704 -10.313 1.00 28.91 194 TYR A N 1
ATOM 1462 C CA . TYR A 1 194 ? -6.947 19.455 -10.353 1.00 28.91 194 TYR A CA 1
ATOM 1463 C C . TYR A 1 194 ? -7.857 18.264 -10.012 1.00 28.91 194 TYR A C 1
ATOM 1465 O O . TYR A 1 194 ? -8.394 18.157 -8.910 1.00 28.91 194 TYR A O 1
ATOM 1473 N N . SER A 1 195 ? -8.044 17.360 -10.975 1.00 33.09 195 SER A N 1
ATOM 1474 C CA . SER A 1 195 ? -8.812 16.125 -10.798 1.00 33.09 195 SER A CA 1
ATOM 1475 C C . SER A 1 195 ? -7.913 15.008 -10.266 1.00 33.09 195 SER A C 1
ATOM 1477 O O . SER A 1 195 ? -7.123 14.424 -11.003 1.00 33.09 195 SER A O 1
ATOM 1479 N N . SER A 1 196 ? -8.070 14.703 -8.977 1.00 33.53 196 SER A N 1
ATOM 1480 C CA . SER A 1 196 ? -7.440 13.573 -8.289 1.00 33.53 196 SER A CA 1
ATOM 1481 C C . SER A 1 196 ? -7.845 12.240 -8.938 1.00 33.53 196 SER A C 1
ATOM 1483 O O . SER A 1 196 ? -9.029 11.901 -9.035 1.00 33.53 196 SER A O 1
ATOM 1485 N N . THR A 1 197 ? -6.863 11.476 -9.416 1.00 34.94 197 THR A N 1
ATOM 1486 C CA . THR A 1 197 ? -7.073 10.159 -10.026 1.00 34.94 197 THR A CA 1
ATOM 1487 C C . THR A 1 197 ? -7.555 9.143 -8.992 1.00 34.94 197 THR A C 1
ATOM 1489 O O . THR A 1 197 ? -6.855 8.834 -8.029 1.00 34.94 197 THR A O 1
ATOM 1492 N N . ARG A 1 198 ? -8.750 8.589 -9.233 1.00 35.03 198 ARG A N 1
ATOM 1493 C CA . ARG A 1 198 ? -9.373 7.502 -8.464 1.00 35.03 198 ARG A CA 1
ATOM 1494 C C . ARG A 1 198 ? -8.492 6.246 -8.482 1.00 35.03 198 ARG A C 1
ATOM 1496 O O . ARG A 1 198 ? -8.425 5.564 -9.502 1.00 35.03 198 ARG A O 1
ATOM 1503 N N . ASN A 1 199 ? -7.869 5.908 -7.353 1.00 36.19 199 ASN A N 1
ATOM 1504 C CA . ASN A 1 199 ? -7.483 4.522 -7.084 1.00 36.19 199 ASN A CA 1
ATOM 1505 C C . ASN A 1 199 ? -8.757 3.716 -6.788 1.00 36.19 199 ASN A C 1
ATOM 1507 O O . ASN A 1 199 ? -9.673 4.211 -6.128 1.00 36.19 199 ASN A O 1
ATOM 1511 N N . LEU A 1 200 ? -8.832 2.501 -7.331 1.00 35.75 200 LEU A N 1
ATOM 1512 C CA . LEU A 1 200 ? -9.904 1.548 -7.053 1.00 35.75 200 LEU A CA 1
ATOM 1513 C C . LEU A 1 200 ? -9.998 1.325 -5.537 1.00 35.75 200 LEU A C 1
ATOM 1515 O O . LEU A 1 200 ? -9.030 0.897 -4.917 1.00 35.75 200 LEU A O 1
ATOM 1519 N N . ARG A 1 201 ? -11.158 1.663 -4.961 1.00 39.00 201 ARG A N 1
ATOM 1520 C CA . ARG A 1 201 ? -11.473 1.500 -3.538 1.00 39.00 201 ARG A CA 1
ATOM 1521 C C . ARG A 1 201 ? -11.586 0.016 -3.216 1.00 39.00 201 ARG A C 1
ATOM 1523 O O . ARG A 1 201 ? -12.588 -0.607 -3.563 1.00 39.00 201 ARG A O 1
ATOM 1530 N N . GLN A 1 202 ? -10.573 -0.535 -2.568 1.00 44.91 202 GLN A N 1
ATOM 1531 C CA . GLN A 1 202 ? -10.669 -1.824 -1.905 1.00 44.91 202 GLN A CA 1
ATOM 1532 C C . GLN A 1 202 ? -10.658 -1.535 -0.409 1.00 44.91 202 GLN A C 1
ATOM 1534 O O . GLN A 1 202 ? -9.648 -1.094 0.121 1.00 44.91 202 GLN A O 1
ATOM 1539 N N . GLN A 1 203 ? -11.817 -1.696 0.234 1.00 45.22 203 GLN A N 1
ATOM 1540 C CA . GLN A 1 203 ? -11.918 -1.552 1.682 1.00 45.22 203 GLN A CA 1
ATOM 1541 C C . GLN A 1 203 ? -11.158 -2.710 2.322 1.00 45.22 203 GLN A C 1
ATOM 1543 O O . GLN A 1 203 ? -11.550 -3.869 2.167 1.00 45.22 203 GLN A O 1
ATOM 1548 N N . ASP A 1 204 ? -10.080 -2.390 3.026 1.00 58.00 204 ASP A N 1
ATOM 1549 C CA . ASP A 1 204 ? -9.314 -3.368 3.782 1.00 58.00 204 ASP A CA 1
ATOM 1550 C C . ASP A 1 204 ? -9.921 -3.491 5.187 1.00 58.00 204 ASP A C 1
ATOM 1552 O O . ASP A 1 204 ? -10.077 -2.508 5.910 1.00 58.00 204 ASP A O 1
ATOM 1556 N N . VAL A 1 205 ? -10.289 -4.713 5.579 1.00 58.94 205 VAL A N 1
ATOM 1557 C CA . VAL A 1 205 ? -10.714 -5.020 6.952 1.00 58.94 205 VAL A CA 1
ATOM 1558 C C . VAL A 1 205 ? -9.577 -5.762 7.630 1.00 58.94 205 VAL A C 1
ATOM 1560 O O . VAL A 1 205 ? -9.218 -6.869 7.222 1.00 58.94 205 VAL A O 1
ATOM 1563 N N . VAL A 1 206 ? -9.015 -5.161 8.677 1.00 71.06 206 VAL A N 1
ATOM 1564 C CA . VAL A 1 206 ? -7.995 -5.813 9.502 1.00 71.06 206 VAL A CA 1
ATOM 1565 C C . VAL A 1 206 ? -8.591 -6.125 10.868 1.00 71.06 206 VAL A C 1
ATOM 1567 O O . VAL A 1 206 ? -8.979 -5.223 11.612 1.00 71.06 206 VAL A O 1
ATOM 1570 N N . SER A 1 207 ? -8.668 -7.416 11.185 1.00 69.06 207 SER A N 1
ATOM 1571 C CA . SER A 1 207 ? -9.236 -7.925 12.434 1.00 69.06 207 SER A CA 1
ATOM 1572 C C . SER A 1 207 ? -8.132 -8.362 13.395 1.00 69.06 207 SER A C 1
ATOM 1574 O O . SER A 1 207 ? -7.248 -9.142 13.033 1.00 69.06 207 SER A O 1
ATOM 1576 N N . TYR A 1 208 ? -8.207 -7.909 14.646 1.00 71.94 208 TYR A N 1
ATOM 1577 C CA . TYR A 1 208 ? -7.279 -8.303 15.706 1.00 71.94 208 TYR A CA 1
ATOM 1578 C C . TYR A 1 208 ? -8.017 -8.971 16.866 1.00 71.94 208 TYR A C 1
ATOM 1580 O O . TYR A 1 208 ? -8.974 -8.415 17.399 1.00 71.94 208 TYR A O 1
ATOM 1588 N N . ASN A 1 209 ? -7.526 -10.132 17.306 1.00 64.88 209 ASN A N 1
ATOM 1589 C CA . ASN A 1 209 ? -8.043 -10.807 18.497 1.00 64.88 209 ASN A CA 1
ATOM 1590 C C . ASN A 1 209 ? -7.517 -10.142 19.771 1.00 64.88 209 ASN A C 1
ATOM 1592 O O . ASN A 1 209 ? -6.303 -10.033 19.973 1.00 64.88 209 ASN A O 1
ATOM 1596 N N . LEU A 1 210 ? -8.433 -9.757 20.657 1.00 58.81 210 LEU A N 1
ATOM 1597 C CA . LEU A 1 210 ? -8.109 -9.281 21.993 1.00 58.81 210 LEU A CA 1
ATOM 1598 C C . LEU A 1 210 ? -7.981 -10.471 22.944 1.00 58.81 210 LEU A C 1
ATOM 1600 O O . LEU A 1 210 ? -8.949 -11.176 23.241 1.00 58.81 210 LEU A O 1
ATOM 1604 N N . ILE A 1 211 ? -6.761 -10.687 23.434 1.00 57.06 211 ILE A N 1
ATOM 1605 C CA . ILE A 1 211 ? -6.515 -11.611 24.539 1.00 57.06 211 ILE A CA 1
ATOM 1606 C C . ILE A 1 211 ? -6.978 -10.891 25.805 1.00 57.06 211 ILE A C 1
ATOM 1608 O O . ILE A 1 211 ? -6.373 -9.893 26.199 1.00 57.06 211 ILE A O 1
ATOM 1612 N N . GLY A 1 212 ? -8.075 -11.359 26.403 1.00 45.31 212 GLY A N 1
ATOM 1613 C CA . GLY A 1 212 ? -8.571 -10.796 27.655 1.00 45.31 212 GLY A CA 1
ATOM 1614 C C . GLY A 1 212 ? -7.513 -10.914 28.748 1.00 45.31 212 GLY A C 1
ATOM 1615 O O . GLY A 1 212 ? -6.836 -11.939 28.865 1.00 45.31 212 GLY A O 1
ATOM 1616 N N . LEU A 1 213 ? -7.342 -9.846 29.527 1.00 43.06 213 LEU A N 1
ATOM 1617 C CA . LEU A 1 213 ? -6.477 -9.890 30.699 1.00 43.06 213 LEU A CA 1
ATOM 1618 C C . LEU A 1 213 ? -7.099 -10.833 31.742 1.00 43.06 213 LEU A C 1
ATOM 1620 O O . LEU A 1 213 ? -8.324 -10.840 31.891 1.00 43.06 213 LEU A O 1
ATOM 1624 N N . PRO A 1 214 ? -6.288 -11.627 32.465 1.00 46.88 214 PRO A N 1
ATOM 1625 C CA . PRO A 1 214 ? -6.793 -12.408 33.583 1.00 46.88 214 PRO A CA 1
ATOM 1626 C C . PRO A 1 214 ? -7.448 -11.458 34.589 1.00 46.88 214 PRO A C 1
ATOM 1628 O O . PRO A 1 214 ? -6.911 -10.388 34.882 1.00 46.88 214 PRO A O 1
ATOM 1631 N N . ASN A 1 215 ? -8.629 -11.836 35.080 1.00 44.22 215 ASN A N 1
ATOM 1632 C CA . ASN A 1 215 ? -9.317 -11.098 36.130 1.00 44.22 215 ASN A CA 1
ATOM 1633 C C . ASN A 1 215 ? -8.377 -11.021 37.340 1.00 44.22 215 ASN A C 1
ATOM 1635 O O . ASN A 1 215 ? -8.185 -12.022 38.025 1.00 44.22 215 ASN A O 1
ATOM 1639 N N . ASN A 1 216 ? -7.791 -9.853 37.607 1.00 43.72 216 ASN A N 1
ATOM 1640 C CA . ASN A 1 216 ? -7.283 -9.575 38.942 1.00 43.72 216 ASN A CA 1
ATOM 1641 C C . ASN A 1 216 ? -8.519 -9.422 39.826 1.00 43.72 216 ASN A C 1
ATOM 1643 O O . ASN A 1 216 ? -9.150 -8.365 39.856 1.00 43.72 216 ASN A O 1
ATOM 1647 N N . GLU A 1 217 ? -8.915 -10.524 40.457 1.00 40.38 217 GLU A N 1
ATOM 1648 C CA . GLU A 1 217 ? -9.856 -10.505 41.564 1.00 40.38 217 GLU A CA 1
ATOM 1649 C C . GLU A 1 217 ? -9.255 -9.609 42.648 1.00 40.38 217 GLU A C 1
ATOM 1651 O O . GLU A 1 217 ? -8.160 -9.853 43.155 1.00 40.38 217 GLU A O 1
ATOM 1656 N N . THR A 1 218 ? -9.937 -8.502 42.923 1.00 44.09 218 THR A N 1
ATOM 1657 C CA . THR A 1 218 ? -9.664 -7.644 44.068 1.00 44.09 218 THR A CA 1
ATOM 1658 C C . THR A 1 218 ? -9.767 -8.494 45.333 1.00 44.09 218 THR A C 1
ATOM 1660 O O . THR A 1 218 ? -10.844 -9.016 45.625 1.00 44.09 218 THR A O 1
ATOM 1663 N N . VAL A 1 219 ? -8.645 -8.641 46.041 1.00 37.12 219 VAL A N 1
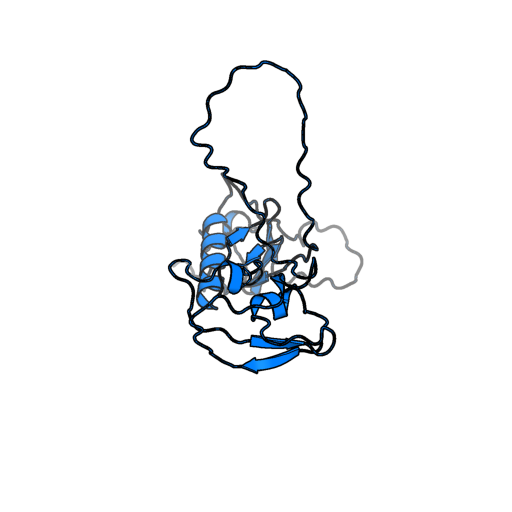ATOM 1664 C CA . VAL A 1 219 ? -8.587 -9.102 47.438 1.00 37.12 219 VAL A CA 1
ATOM 1665 C C . VAL A 1 219 ? -8.969 -7.949 48.354 1.00 37.12 219 VAL A C 1
ATOM 1667 O O . VAL A 1 219 ? -8.500 -6.820 48.078 1.00 37.12 219 VAL A O 1
#

Organism: Heterosigma akashiwo (NCBI:txid2829)

InterPro domains:
  IPR013087 Zinc finger C2H2-type [PS00028] (129-149)

Radius of gyration: 25.82 Å; chains: 1; bounding box: 64×61×74 Å